Protein AF-A0A357F3K4-F1 (afdb_monomer)

Mean predicted aligned error: 8.49 Å

Nearest PDB structures (foldseek):
  3szr-assembly1_A  TM=1.937E-01  e=4.879E+00  Homo sapiens
  7sqc-assembly1_1W  TM=1.412E-01  e=3.891E+00  Chlamydomonas reinhardtii
  3o1h-assembly1_A  TM=1.606E-01  e=5.105E+00  Vibrio parahaemolyticus

Sequence (220 aa):
MSELSRQVELGQKATDTDYLDFQRTVNANVKSGARTRQSILLRKLFQREPSFFTALKHTASLAEGMNSTIASRGGLIRDLIATINERYAAKNGNDLFKATNKTATALNSLSAPVKSLDEYKSLIDNLYFIFRESIGQRLGGQVPPTFVDVNDLRTILRHDVDHGKGAKAAAKRQYLGAVFQKYSGAPSPDAIAPVAFPLVQANILASLESDLRALAASLV

pLDDT: mean 84.44, std 12.6, range [48.31, 97.94]

Foldseek 3Di:
DVVLVVLLVCAVNRPDVLSNLLNVLVVDVDPCSVVSNVLSVVLVCCLVQLLCVVVVVPDPSNLVSLLVLQLVLLVLLVVLQVLLQVLCCVPPVGGQFADDPLLVVLSVLSSGFQQDPVSLLVNLVSLLCGQPVRRDCVCVPVRQPLSVLSVLLNCQVPPVLVPDDPVSSVVSLQVSLVSQCSQNVGSHPVRDHSSRRSSSSSSSSVSSSVSSVVSSVVSD

Secondary structure (DSSP, 8-state):
-HHHHHHHHTGGG-SSHHHHHHHHHHHS--TTHHHHHHHHHHHHHHHH-TTHHHH-TT-HHHHHHHHHHHHHHHHHHHHHHHHHHHHHHHHHSS-SS---HHHHHHHHHTTSPP-SHHHHHHHHHHHHIIIIITTTTTTTT---HHHHHHHHHHHHHTSTTSSS-HHHHHHHHHHHHHHHHHHHSSSSGGGS-GGGHHHHHHHHHHHHHHHHHHHHHHT-

Radius of gyration: 18.4 Å; Cα contacts (8 Å, |Δi|>4): 238; chains: 1; bounding box: 43×53×40 Å

Structure (mmCIF, N/CA/C/O backbone):
data_AF-A0A357F3K4-F1
#
_entry.id   AF-A0A357F3K4-F1
#
loop_
_atom_site.group_PDB
_atom_site.id
_atom_site.type_symbol
_atom_site.label_atom_id
_atom_site.label_alt_id
_atom_site.label_comp_id
_atom_site.label_asym_id
_atom_site.label_entity_id
_atom_site.label_seq_id
_atom_site.pdbx_PDB_ins_code
_atom_site.Cartn_x
_atom_site.Cartn_y
_atom_site.Cartn_z
_atom_site.occupancy
_atom_site.B_iso_or_equiv
_atom_site.auth_seq_id
_atom_site.auth_comp_id
_atom_site.auth_asym_id
_atom_site.auth_atom_id
_atom_site.pdbx_PDB_model_num
ATOM 1 N N . MET A 1 1 ? 13.717 -19.716 2.257 1.00 48.31 1 MET A N 1
ATOM 2 C CA . MET A 1 1 ? 13.134 -20.821 1.467 1.00 48.31 1 MET A CA 1
ATOM 3 C C . MET A 1 1 ? 12.048 -21.559 2.244 1.00 48.31 1 MET A C 1
ATOM 5 O O . MET A 1 1 ? 11.038 -21.859 1.632 1.00 48.31 1 MET A O 1
ATOM 9 N N . SER A 1 2 ? 12.178 -21.750 3.566 1.00 61.47 2 SER A N 1
ATOM 10 C CA . SER A 1 2 ? 11.167 -22.424 4.407 1.00 61.47 2 SER A CA 1
ATOM 11 C C . SER A 1 2 ? 9.751 -21.837 4.322 1.00 61.47 2 SER A C 1
ATOM 13 O O . SER A 1 2 ? 8.797 -22.595 4.210 1.00 61.47 2 SER A O 1
ATOM 15 N N . GLU A 1 3 ? 9.601 -20.509 4.317 1.00 66.12 3 GLU A N 1
ATOM 16 C CA . GLU A 1 3 ? 8.271 -19.876 4.286 1.00 66.12 3 GLU A CA 1
ATOM 17 C C . GLU A 1 3 ? 7.550 -20.051 2.938 1.00 66.12 3 GLU A C 1
ATOM 19 O O . GLU A 1 3 ? 6.349 -20.285 2.913 1.00 66.12 3 GLU A O 1
ATOM 24 N N . LEU A 1 4 ? 8.270 -20.015 1.809 1.00 64.19 4 LEU A N 1
ATOM 25 C CA . LEU A 1 4 ? 7.670 -20.236 0.485 1.00 64.19 4 LEU A CA 1
ATOM 26 C C . LEU A 1 4 ? 7.174 -21.679 0.331 1.00 64.19 4 LEU A C 1
ATOM 28 O O . LEU A 1 4 ? 6.059 -21.888 -0.138 1.00 64.19 4 LEU A O 1
ATOM 32 N N . SER A 1 5 ? 7.970 -22.659 0.771 1.00 66.50 5 SER A N 1
ATOM 33 C CA . SER A 1 5 ? 7.550 -24.066 0.794 1.00 66.50 5 SER A CA 1
ATOM 34 C C . SER A 1 5 ? 6.341 -24.269 1.707 1.00 66.50 5 SER A C 1
ATOM 36 O O . SER A 1 5 ? 5.341 -24.836 1.278 1.00 66.50 5 SER A O 1
ATOM 38 N N . ARG A 1 6 ? 6.374 -23.694 2.917 1.00 69.12 6 ARG A N 1
ATOM 39 C CA . ARG A 1 6 ? 5.259 -23.749 3.869 1.00 69.12 6 ARG A CA 1
ATOM 40 C C . ARG A 1 6 ? 3.967 -23.191 3.276 1.00 69.12 6 ARG A C 1
ATOM 42 O O . ARG A 1 6 ? 2.916 -23.802 3.418 1.00 69.12 6 ARG A O 1
ATOM 49 N N . GLN A 1 7 ? 4.025 -22.043 2.605 1.00 63.84 7 GLN A N 1
ATOM 50 C CA . GLN A 1 7 ? 2.844 -21.407 2.017 1.00 63.84 7 GLN A CA 1
ATOM 51 C C . GLN A 1 7 ? 2.255 -22.210 0.844 1.00 63.84 7 GLN A C 1
ATOM 53 O O . GLN A 1 7 ? 1.039 -22.227 0.650 1.00 63.84 7 GLN A O 1
ATOM 58 N N . VAL A 1 8 ? 3.090 -22.931 0.088 1.00 64.94 8 VAL A N 1
ATOM 59 C CA . VAL A 1 8 ? 2.628 -23.884 -0.936 1.00 64.94 8 VAL A CA 1
ATOM 60 C C . VAL A 1 8 ? 1.962 -25.111 -0.298 1.00 64.94 8 VAL A C 1
ATOM 62 O O . VAL A 1 8 ? 0.984 -25.619 -0.839 1.00 64.94 8 VAL A O 1
ATOM 65 N N . GLU A 1 9 ? 2.423 -25.546 0.874 1.00 69.81 9 GLU A N 1
ATOM 66 C CA . GLU A 1 9 ? 1.863 -26.683 1.621 1.00 69.81 9 GLU A CA 1
ATOM 67 C C . GLU A 1 9 ? 0.558 -26.357 2.370 1.00 69.81 9 GLU A C 1
ATOM 69 O O . GLU A 1 9 ? -0.191 -27.269 2.720 1.00 69.81 9 GLU A O 1
ATOM 74 N N . LEU A 1 10 ? 0.229 -25.075 2.589 1.00 69.31 10 LEU A N 1
ATOM 75 C CA . LEU A 1 10 ? -0.997 -24.665 3.296 1.00 69.31 10 LEU A CA 1
ATOM 76 C C . LEU A 1 10 ? -2.298 -25.057 2.572 1.00 69.31 10 LEU A C 1
ATOM 78 O O . LEU A 1 10 ? -3.371 -25.022 3.183 1.00 69.31 10 LEU A O 1
ATOM 82 N N . GLY A 1 11 ? -2.243 -25.430 1.291 1.00 69.06 11 GLY A N 1
ATOM 83 C CA . GLY A 1 11 ? -3.436 -25.799 0.533 1.00 69.06 11 GLY A CA 1
ATOM 84 C C . GLY A 1 11 ? -4.446 -24.646 0.485 1.00 69.06 11 GLY A C 1
ATOM 85 O O . GLY A 1 11 ? -4.080 -23.477 0.371 1.00 69.06 11 GLY A O 1
ATOM 86 N N . GLN A 1 12 ? -5.727 -24.966 0.693 1.00 65.69 12 GLN A N 1
ATOM 87 C CA . GLN A 1 12 ? -6.818 -23.981 0.778 1.00 65.69 12 GLN A CA 1
ATOM 88 C C . GLN A 1 12 ? -6.696 -22.989 1.948 1.00 65.69 12 GLN A C 1
ATOM 90 O O . GLN A 1 12 ? -7.434 -22.009 1.986 1.00 65.69 12 GLN A O 1
ATOM 95 N N . LYS A 1 13 ? -5.793 -23.223 2.909 1.00 67.88 13 LYS A N 1
ATOM 96 C CA . LYS A 1 13 ? -5.569 -22.314 4.044 1.00 67.88 13 LYS A CA 1
ATOM 97 C C . LYS A 1 13 ? -4.588 -21.185 3.720 1.00 67.88 13 LYS A C 1
ATOM 99 O O . LYS A 1 13 ? -4.352 -20.340 4.581 1.00 67.88 13 LYS A O 1
ATOM 104 N N . ALA A 1 14 ? -4.000 -21.166 2.522 1.00 69.50 14 ALA A N 1
ATOM 105 C CA . ALA A 1 14 ? -3.167 -20.051 2.096 1.00 69.50 14 ALA A CA 1
ATOM 106 C C . ALA A 1 14 ? -4.021 -18.780 1.957 1.00 69.50 14 ALA A C 1
ATOM 108 O O . ALA A 1 14 ? -5.065 -18.780 1.309 1.00 69.50 14 ALA A O 1
ATOM 109 N N . THR A 1 15 ? -3.574 -17.692 2.579 1.00 66.69 15 THR A N 1
ATOM 110 C CA . THR A 1 15 ? -4.273 -16.397 2.562 1.00 66.69 15 THR A CA 1
ATOM 111 C C . THR A 1 15 ? -3.865 -15.517 1.384 1.00 66.69 15 THR A C 1
ATOM 113 O O . THR A 1 15 ? -4.579 -14.573 1.048 1.00 66.69 15 THR A O 1
ATOM 116 N N . ASP A 1 16 ? -2.737 -15.831 0.746 1.00 70.75 16 ASP A N 1
ATOM 117 C CA . ASP A 1 16 ? -2.257 -15.161 -0.458 1.00 70.75 16 ASP A CA 1
ATOM 118 C C . ASP A 1 16 ? -2.751 -15.913 -1.700 1.00 70.75 16 ASP A C 1
ATOM 120 O O . ASP A 1 16 ? -2.456 -17.096 -1.906 1.00 70.75 16 ASP A O 1
ATOM 124 N N . THR A 1 17 ? -3.500 -15.205 -2.543 1.00 73.56 17 THR A N 1
ATOM 125 C CA . THR A 1 17 ? -4.075 -15.738 -3.782 1.00 73.56 17 THR A CA 1
ATOM 126 C C . THR A 1 17 ? -3.010 -16.248 -4.750 1.00 73.56 17 THR A C 1
ATOM 128 O O . THR A 1 17 ? -3.259 -17.228 -5.449 1.00 73.56 17 THR A O 1
ATOM 131 N N . ASP A 1 18 ? -1.793 -15.694 -4.720 1.00 76.25 18 ASP A N 1
ATOM 132 C CA . ASP A 1 18 ? -0.683 -16.190 -5.535 1.00 76.25 18 ASP A CA 1
ATOM 133 C C . ASP A 1 18 ? -0.298 -17.629 -5.170 1.00 76.25 18 ASP A C 1
ATOM 135 O O . ASP A 1 18 ? 0.052 -18.406 -6.055 1.00 76.25 18 ASP A O 1
ATOM 139 N N . TYR A 1 19 ? -0.354 -18.010 -3.889 1.00 79.06 19 TYR A N 1
ATOM 140 C CA . TYR A 1 19 ? -0.035 -19.381 -3.478 1.00 79.06 19 TYR A CA 1
ATOM 141 C C . TYR A 1 19 ? -1.151 -20.350 -3.855 1.00 79.06 19 TYR A C 1
ATOM 143 O O . TYR A 1 19 ? -0.861 -21.451 -4.323 1.00 79.06 19 TYR A O 1
ATOM 151 N N . LEU A 1 20 ? -2.412 -19.926 -3.737 1.00 79.25 20 LEU A N 1
ATOM 152 C CA . LEU A 1 20 ? -3.559 -20.715 -4.193 1.00 79.25 20 LEU A CA 1
ATOM 153 C C . LEU A 1 20 ? -3.490 -20.971 -5.705 1.00 79.25 20 LEU A C 1
ATOM 155 O O . LEU A 1 20 ? -3.665 -22.104 -6.157 1.00 79.25 20 LEU A O 1
ATOM 159 N N . ASP A 1 21 ? -3.178 -19.943 -6.493 1.00 78.06 21 ASP A N 1
ATOM 160 C CA . ASP A 1 21 ? -3.042 -20.070 -7.944 1.00 78.06 21 ASP A CA 1
ATOM 161 C C . ASP A 1 21 ? -1.808 -20.891 -8.332 1.00 78.06 21 ASP A C 1
ATOM 163 O O . ASP A 1 21 ? -1.886 -21.734 -9.231 1.00 78.06 21 ASP A O 1
ATOM 167 N N . PHE A 1 22 ? -0.693 -20.742 -7.610 1.00 80.19 22 PHE A N 1
ATOM 168 C CA . PHE A 1 22 ? 0.488 -21.584 -7.791 1.00 80.19 22 PHE A CA 1
ATOM 169 C C . PHE A 1 22 ? 0.147 -23.066 -7.585 1.00 80.19 22 PHE A C 1
ATOM 171 O O . PHE A 1 22 ? 0.416 -23.883 -8.466 1.00 80.19 22 PHE A O 1
ATOM 178 N N . GLN A 1 23 ? -0.508 -23.421 -6.477 1.00 77.44 23 GLN A N 1
ATOM 179 C CA . GLN A 1 23 ? -0.916 -24.800 -6.186 1.00 77.44 23 GLN A CA 1
ATOM 180 C C . GLN A 1 23 ? -1.858 -25.360 -7.264 1.00 77.44 23 GLN A C 1
ATOM 182 O O . GLN A 1 23 ? -1.663 -26.481 -7.738 1.00 77.44 23 GLN A O 1
ATOM 187 N N . ARG A 1 24 ? -2.842 -24.570 -7.720 1.00 79.44 24 ARG A N 1
ATOM 188 C CA . ARG A 1 24 ? -3.755 -24.967 -8.810 1.00 79.44 24 ARG A CA 1
ATOM 189 C C . ARG A 1 24 ? -2.998 -25.321 -10.085 1.00 79.44 24 ARG A C 1
ATOM 191 O O . ARG A 1 24 ? -3.325 -26.316 -10.722 1.00 79.44 24 ARG A O 1
ATOM 198 N N . THR A 1 25 ? -1.969 -24.552 -10.438 1.00 80.69 25 THR A N 1
ATOM 199 C CA . THR A 1 25 ? -1.160 -24.823 -11.639 1.00 80.69 25 THR A CA 1
ATOM 200 C C . THR A 1 25 ? -0.227 -26.032 -11.522 1.00 80.69 25 THR A C 1
ATOM 202 O O . THR A 1 25 ? 0.255 -26.510 -12.546 1.00 80.69 25 THR A O 1
ATOM 205 N N . VAL A 1 26 ? 0.049 -26.514 -10.305 1.00 75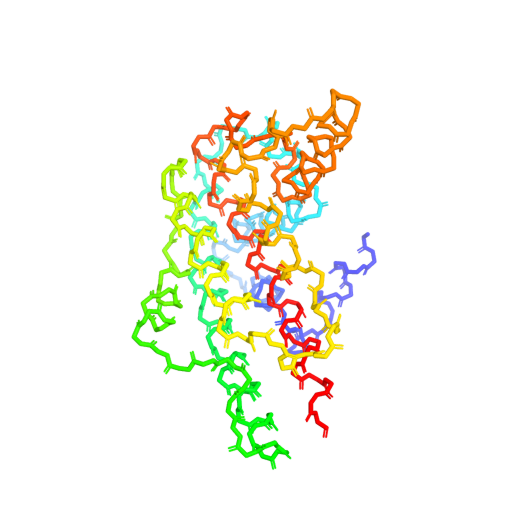.12 26 VA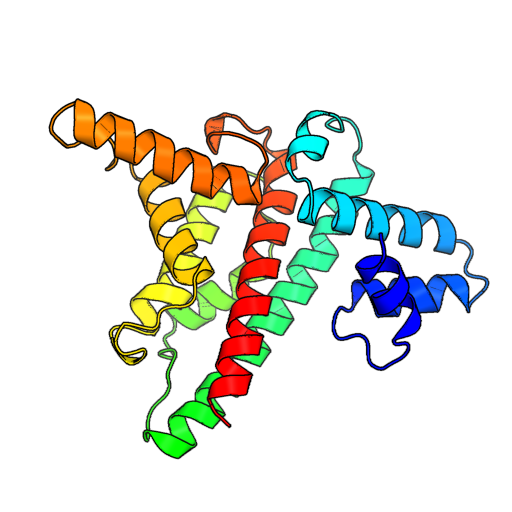L A N 1
ATOM 206 C CA . VAL A 1 26 ? 0.791 -27.765 -10.068 1.00 75.12 26 VAL A CA 1
ATOM 207 C C . VAL A 1 26 ? -0.150 -28.968 -10.152 1.00 75.12 26 VAL A C 1
ATOM 209 O O . VAL A 1 26 ? 0.204 -29.977 -10.752 1.00 75.12 26 VAL A O 1
ATOM 212 N N . ASN A 1 27 ? -1.353 -28.841 -9.587 1.00 66.12 27 ASN A N 1
ATOM 213 C CA . ASN A 1 27 ? -2.323 -29.935 -9.495 1.00 66.12 27 ASN A CA 1
ATOM 214 C C . ASN A 1 27 ? -3.129 -30.151 -10.784 1.00 66.12 27 ASN A C 1
ATOM 216 O O . ASN A 1 27 ? -3.601 -31.257 -11.035 1.00 66.12 27 ASN A O 1
ATOM 220 N N . ALA A 1 28 ? -3.300 -29.113 -11.603 1.00 62.22 28 ALA A N 1
ATOM 221 C CA . ALA A 1 28 ? -3.962 -29.206 -12.896 1.00 62.22 28 ALA A CA 1
ATOM 222 C C . ALA A 1 28 ? -2.924 -29.203 -14.026 1.00 62.22 28 ALA A C 1
ATOM 224 O O . ALA A 1 28 ? -2.012 -28.376 -14.046 1.00 62.22 28 ALA A O 1
ATOM 225 N N . ASN A 1 29 ? -3.082 -30.098 -15.005 1.00 60.03 29 ASN A N 1
ATOM 226 C CA . ASN A 1 29 ? -2.207 -30.179 -16.178 1.00 60.03 29 ASN A CA 1
ATOM 227 C C . ASN A 1 29 ? -2.529 -29.047 -17.179 1.00 60.03 29 ASN A C 1
ATOM 229 O O . ASN A 1 29 ? -3.062 -29.268 -18.267 1.00 60.03 29 ASN A O 1
ATOM 233 N N . VAL A 1 30 ? -2.292 -27.798 -16.765 1.00 67.62 30 VAL A N 1
ATOM 234 C CA . VAL A 1 30 ? -2.642 -26.589 -17.523 1.00 67.62 30 VAL A CA 1
ATOM 235 C C . VAL A 1 30 ? -1.487 -26.211 -18.449 1.00 67.62 30 VAL A C 1
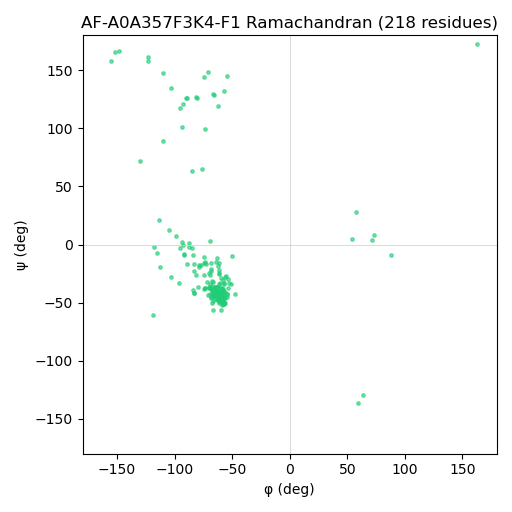ATOM 237 O O . VAL A 1 30 ? -0.367 -25.991 -17.988 1.00 67.62 30 VAL A O 1
ATOM 240 N N . LYS A 1 31 ? -1.757 -26.046 -19.753 1.00 65.69 31 LYS A N 1
ATOM 241 C CA . LYS A 1 31 ? -0.743 -25.681 -20.770 1.00 65.69 31 LYS A CA 1
ATOM 242 C C . LYS A 1 31 ? 0.056 -24.409 -20.431 1.00 65.69 31 LYS A C 1
ATOM 244 O O . LYS A 1 31 ? 1.215 -24.302 -20.811 1.00 65.69 31 LYS A O 1
ATOM 249 N N . SER A 1 32 ? -0.531 -23.457 -19.702 1.00 70.50 32 SER A N 1
ATOM 250 C CA . SER A 1 32 ? 0.126 -22.217 -19.252 1.00 70.50 32 SER A CA 1
ATOM 251 C C . SER A 1 32 ? 0.759 -22.304 -17.854 1.00 70.50 32 SER A C 1
ATOM 253 O O . SER A 1 32 ? 1.372 -21.336 -17.402 1.00 70.50 32 SER A O 1
ATOM 255 N N . GLY A 1 33 ? 0.663 -23.448 -17.165 1.00 73.94 33 GLY A N 1
ATOM 256 C CA . GLY A 1 33 ? 1.013 -23.581 -15.749 1.00 73.94 33 GLY A CA 1
ATOM 257 C C . GLY A 1 33 ? 2.476 -23.270 -15.428 1.00 73.94 33 GLY A C 1
ATOM 258 O O . GLY A 1 33 ? 2.770 -22.704 -14.380 1.00 73.94 33 GLY A O 1
ATOM 259 N N . ALA A 1 34 ? 3.420 -23.574 -16.325 1.00 72.19 34 ALA A N 1
ATOM 260 C CA . ALA A 1 34 ? 4.826 -23.191 -16.141 1.00 72.19 34 ALA A CA 1
ATOM 261 C C . ALA A 1 34 ? 5.022 -21.663 -16.157 1.00 72.19 34 ALA A C 1
ATOM 263 O O . ALA A 1 34 ? 5.703 -21.119 -15.288 1.00 72.19 34 ALA A O 1
ATOM 264 N N . ARG A 1 35 ? 4.361 -20.965 -17.091 1.00 69.50 35 ARG A N 1
ATOM 265 C CA . ARG A 1 35 ? 4.426 -19.503 -17.218 1.00 69.50 35 ARG A CA 1
ATOM 266 C C . ARG A 1 35 ? 3.819 -18.816 -15.998 1.00 69.50 35 ARG A C 1
ATOM 268 O O . ARG A 1 35 ? 4.449 -17.936 -15.426 1.00 69.50 35 ARG A O 1
ATOM 275 N N . THR A 1 36 ? 2.641 -19.261 -15.559 1.00 70.94 36 THR A N 1
ATOM 276 C CA . THR A 1 36 ? 1.968 -18.726 -14.367 1.00 70.94 36 THR A CA 1
ATOM 277 C C . THR A 1 36 ? 2.818 -18.903 -13.109 1.00 70.94 36 THR A C 1
ATOM 279 O O . THR A 1 36 ? 3.000 -17.941 -12.362 1.00 70.94 36 THR A O 1
ATOM 282 N N . ARG A 1 37 ? 3.413 -20.088 -12.901 1.00 77.50 37 ARG A N 1
ATOM 283 C CA . ARG A 1 37 ? 4.329 -20.343 -11.775 1.00 77.50 37 ARG A CA 1
ATOM 284 C C . ARG A 1 37 ? 5.551 -19.439 -11.815 1.00 77.50 37 ARG A C 1
ATOM 286 O O . ARG A 1 37 ? 5.888 -18.845 -10.797 1.00 77.50 37 ARG A O 1
ATOM 293 N N . GLN A 1 38 ? 6.187 -19.300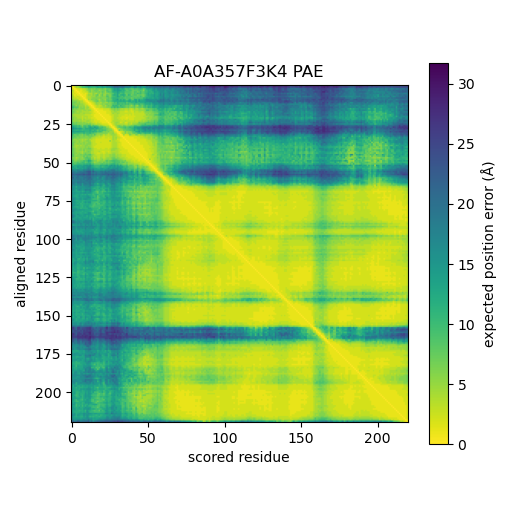 -12.977 1.00 74.25 38 GLN A N 1
ATOM 294 C CA . GLN A 1 38 ? 7.337 -18.412 -13.139 1.00 74.25 38 GLN A CA 1
ATOM 295 C C . GLN A 1 38 ? 6.968 -16.957 -12.834 1.00 74.25 38 GLN A C 1
ATOM 297 O O . GLN A 1 38 ? 7.689 -16.297 -12.090 1.00 74.25 38 GLN A O 1
ATOM 302 N N . SER A 1 39 ? 5.837 -16.467 -13.351 1.00 72.19 39 SER A N 1
ATOM 303 C CA . SER A 1 39 ? 5.344 -15.124 -13.043 1.00 72.19 39 SER A CA 1
ATOM 304 C C . SER A 1 39 ? 5.146 -14.943 -11.540 1.00 72.19 39 S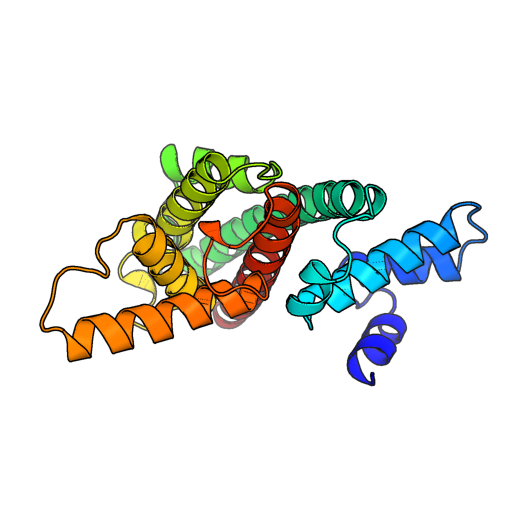ER A C 1
ATOM 306 O O . SER A 1 39 ? 5.702 -13.998 -10.993 1.00 72.19 39 SER A O 1
ATOM 308 N N . ILE A 1 40 ? 4.445 -15.863 -10.863 1.00 76.38 40 ILE A N 1
ATOM 309 C CA . ILE A 1 40 ? 4.226 -15.826 -9.406 1.00 76.38 40 ILE A CA 1
ATOM 310 C C . ILE A 1 40 ? 5.554 -15.803 -8.642 1.00 76.38 40 ILE A C 1
ATOM 312 O O . ILE A 1 40 ? 5.745 -14.947 -7.781 1.00 76.38 40 ILE A O 1
ATOM 316 N N . LEU A 1 41 ? 6.489 -16.699 -8.968 1.00 79.94 41 LEU A N 1
ATOM 317 C CA . LEU A 1 41 ? 7.793 -16.762 -8.304 1.00 79.94 41 LEU A CA 1
ATOM 318 C C . LEU A 1 41 ? 8.588 -15.471 -8.489 1.00 79.94 41 LEU A C 1
ATOM 320 O O . LEU A 1 41 ? 9.195 -14.999 -7.532 1.00 79.94 41 LEU A O 1
ATOM 324 N N . LEU A 1 42 ? 8.545 -14.866 -9.677 1.00 75.25 42 LEU A N 1
ATOM 325 C CA . LEU A 1 42 ? 9.175 -13.571 -9.914 1.00 75.25 42 LEU A CA 1
ATOM 326 C C . LEU A 1 42 ? 8.488 -12.453 -9.119 1.00 75.25 42 LEU A C 1
ATOM 328 O O . LEU A 1 42 ? 9.188 -11.624 -8.545 1.00 75.25 42 LEU A O 1
ATOM 332 N N . ARG A 1 43 ? 7.149 -12.458 -8.986 1.00 75.56 43 ARG A N 1
ATOM 333 C CA . ARG A 1 43 ? 6.446 -11.513 -8.092 1.00 75.56 43 ARG A CA 1
ATOM 334 C C . ARG A 1 43 ? 6.947 -11.646 -6.656 1.00 75.56 43 ARG A C 1
ATOM 336 O O . ARG A 1 43 ? 7.291 -10.645 -6.039 1.00 75.56 43 ARG A O 1
ATOM 343 N N . LYS A 1 44 ? 7.024 -12.876 -6.134 1.00 80.94 44 LYS A N 1
ATOM 344 C CA . LYS A 1 44 ? 7.500 -13.146 -4.766 1.00 80.94 44 LYS A CA 1
ATOM 345 C C . LYS A 1 44 ? 8.966 -12.772 -4.583 1.00 80.94 44 LYS A C 1
ATOM 347 O O . LYS A 1 44 ? 9.320 -12.212 -3.548 1.00 80.94 44 LYS A O 1
ATOM 352 N N . LEU A 1 45 ? 9.802 -13.040 -5.586 1.00 80.19 45 LEU A N 1
ATOM 353 C CA . LEU A 1 45 ? 11.199 -12.623 -5.586 1.00 80.19 45 LEU A CA 1
ATOM 354 C C . LEU A 1 45 ? 11.301 -11.104 -5.476 1.00 80.19 45 LEU A C 1
ATOM 356 O O . LEU A 1 45 ? 12.024 -10.629 -4.617 1.00 80.19 45 LEU A O 1
ATOM 360 N N . PHE A 1 46 ? 10.546 -10.345 -6.268 1.00 77.31 46 PHE A N 1
ATOM 361 C CA . PHE A 1 46 ? 10.603 -8.883 -6.228 1.00 77.31 46 PHE A CA 1
ATOM 362 C C . PHE A 1 46 ? 9.933 -8.250 -5.015 1.00 77.31 46 PHE A C 1
ATOM 364 O O . PHE A 1 46 ? 10.323 -7.158 -4.619 1.00 77.31 46 PHE A O 1
ATOM 371 N N . GLN A 1 47 ? 8.945 -8.912 -4.415 1.00 74.31 47 GLN A N 1
ATOM 372 C CA . GLN A 1 47 ? 8.399 -8.487 -3.125 1.00 74.31 47 GLN A CA 1
ATOM 373 C C . GLN A 1 47 ? 9.444 -8.615 -2.015 1.00 74.31 47 GLN A C 1
ATOM 375 O O . GLN A 1 47 ? 9.509 -7.771 -1.127 1.00 74.31 47 GLN A O 1
ATOM 380 N N . ARG A 1 48 ? 10.259 -9.675 -2.059 1.00 80.88 48 ARG A N 1
ATOM 381 C CA . ARG A 1 48 ? 11.282 -9.941 -1.045 1.00 80.88 48 ARG A CA 1
ATOM 382 C C . ARG A 1 48 ? 12.586 -9.192 -1.300 1.00 80.88 48 ARG A C 1
ATOM 384 O O . ARG A 1 48 ? 13.207 -8.718 -0.361 1.00 80.88 48 ARG A O 1
ATOM 391 N N . GLU A 1 49 ? 12.978 -9.105 -2.561 1.00 80.94 49 GLU A N 1
ATOM 392 C CA . GLU A 1 49 ? 14.225 -8.514 -3.031 1.00 80.94 49 GLU A CA 1
ATOM 393 C C . GLU A 1 49 ? 13.936 -7.521 -4.174 1.00 80.94 49 GLU A C 1
ATOM 395 O O . GLU A 1 49 ? 14.232 -7.803 -5.342 1.00 80.94 49 GLU A O 1
ATOM 400 N N . PRO A 1 50 ? 13.347 -6.341 -3.880 1.00 77.12 50 PRO A N 1
ATOM 401 C CA . PRO A 1 50 ? 13.008 -5.349 -4.906 1.00 77.12 50 PRO A CA 1
ATOM 402 C C . PRO A 1 50 ? 14.202 -4.913 -5.770 1.00 77.12 50 PRO A C 1
ATOM 404 O O . PRO A 1 50 ? 14.039 -4.582 -6.944 1.00 77.12 50 PRO A O 1
ATOM 407 N N . SER A 1 51 ? 15.422 -4.973 -5.224 1.00 74.25 51 SER A N 1
ATOM 408 C CA . SER A 1 51 ? 16.674 -4.657 -5.925 1.00 74.25 51 SER A CA 1
ATOM 409 C C . SER A 1 51 ? 16.889 -5.498 -7.190 1.00 74.25 51 SER A C 1
ATOM 411 O O . SER A 1 51 ? 17.394 -4.972 -8.186 1.00 74.25 51 SER A O 1
ATOM 413 N N . PHE A 1 52 ? 16.431 -6.757 -7.219 1.00 73.25 52 PHE A N 1
ATOM 414 C CA . PHE A 1 52 ? 16.542 -7.637 -8.392 1.00 73.25 52 PHE A CA 1
ATOM 415 C C . PHE A 1 52 ? 15.798 -7.101 -9.618 1.00 73.25 52 PHE A C 1
ATOM 417 O O . PHE A 1 5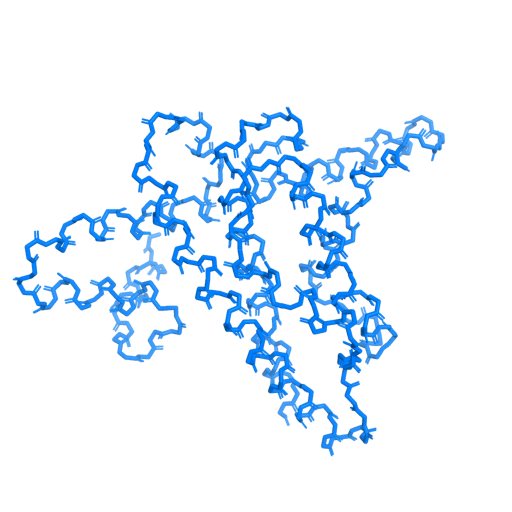2 ? 16.138 -7.455 -10.747 1.00 73.25 52 PHE A O 1
ATOM 424 N N . PHE A 1 53 ? 14.812 -6.222 -9.433 1.00 65.69 53 PHE A N 1
ATOM 425 C CA . PHE A 1 53 ? 14.088 -5.632 -10.552 1.00 65.69 53 PHE A CA 1
ATOM 426 C C . PHE A 1 53 ? 14.998 -4.777 -11.440 1.00 65.69 53 PHE A C 1
ATOM 428 O O . PHE A 1 53 ? 14.902 -4.819 -12.668 1.00 65.69 53 PHE A O 1
ATOM 435 N N . THR A 1 54 ? 15.940 -4.047 -10.836 1.00 61.62 54 THR A N 1
ATOM 436 C CA . THR A 1 54 ? 16.900 -3.226 -11.589 1.00 61.62 54 THR A CA 1
ATOM 437 C C . THR A 1 54 ? 17.787 -4.050 -12.523 1.00 61.62 54 THR A C 1
ATOM 439 O O . THR A 1 54 ? 18.221 -3.524 -13.548 1.00 61.62 54 THR A O 1
ATOM 442 N N . ALA A 1 55 ? 17.985 -5.339 -12.226 1.00 62.28 55 ALA A N 1
ATOM 443 C CA . ALA A 1 55 ? 18.731 -6.277 -13.059 1.00 62.28 55 ALA A CA 1
ATOM 444 C C . ALA A 1 55 ? 17.889 -6.895 -14.197 1.00 62.28 55 ALA A C 1
ATOM 446 O O . ALA A 1 55 ? 18.452 -7.426 -15.149 1.00 62.28 55 ALA A O 1
ATOM 447 N N . LEU A 1 56 ? 16.551 -6.818 -14.135 1.00 60.72 56 LEU A N 1
ATOM 448 C CA . LEU A 1 56 ? 15.629 -7.532 -15.037 1.00 60.72 56 LEU A CA 1
ATOM 449 C C . LEU A 1 56 ? 14.808 -6.616 -15.967 1.00 60.72 56 LEU A C 1
ATOM 451 O O . LEU A 1 56 ? 13.797 -7.048 -16.529 1.00 60.72 56 LEU A O 1
ATOM 455 N N . LYS A 1 57 ? 15.285 -5.382 -16.202 1.00 55.03 57 LYS A N 1
ATOM 456 C CA . LYS A 1 57 ? 14.642 -4.289 -16.973 1.00 55.03 57 LYS A CA 1
ATOM 457 C C . LYS A 1 57 ? 14.110 -4.640 -18.380 1.00 55.03 57 LYS A C 1
ATOM 459 O O . LYS A 1 57 ? 13.402 -3.829 -18.965 1.00 55.03 57 LYS A O 1
ATOM 464 N N . HIS A 1 58 ? 14.406 -5.821 -18.926 1.00 55.34 58 HIS A N 1
ATOM 465 C CA . HIS A 1 58 ? 14.066 -6.226 -20.297 1.00 55.34 58 HIS A CA 1
ATOM 466 C C . HIS A 1 58 ? 12.903 -7.223 -20.427 1.00 55.34 58 HIS A C 1
ATOM 468 O O . HIS A 1 58 ? 12.688 -7.782 -21.499 1.00 55.34 58 HIS A O 1
ATOM 474 N N . THR A 1 59 ? 12.125 -7.469 -19.374 1.00 56.59 59 THR A N 1
ATOM 475 C CA . THR A 1 59 ? 11.095 -8.523 -19.393 1.00 56.59 59 THR A CA 1
ATOM 476 C C . THR A 1 59 ? 9.674 -7.951 -19.391 1.00 56.59 59 THR A C 1
ATOM 478 O O . THR A 1 59 ? 9.038 -7.780 -18.355 1.00 56.59 59 THR A O 1
ATOM 481 N N . ALA A 1 60 ? 9.131 -7.689 -20.586 1.00 55.50 60 ALA A N 1
ATOM 482 C CA . ALA A 1 60 ? 7.764 -7.180 -20.776 1.00 55.50 60 ALA A CA 1
ATOM 483 C C . ALA A 1 60 ? 6.670 -8.058 -20.123 1.00 55.50 60 ALA A C 1
ATOM 485 O O . ALA A 1 60 ? 5.639 -7.547 -19.692 1.00 55.50 60 ALA A O 1
ATOM 486 N N . SER A 1 61 ? 6.912 -9.366 -19.965 1.00 60.31 61 SER A N 1
ATOM 487 C CA . SER A 1 61 ? 5.977 -10.303 -19.324 1.00 60.31 61 SER A CA 1
ATOM 488 C C . SER A 1 61 ? 5.789 -10.081 -17.819 1.00 60.31 61 SER A C 1
ATOM 490 O O . SER A 1 61 ? 4.852 -10.625 -17.237 1.00 60.31 61 SER A O 1
ATOM 492 N N . LEU A 1 62 ? 6.678 -9.326 -17.164 1.00 62.94 62 LEU A N 1
ATOM 493 C CA . LEU A 1 62 ? 6.569 -9.042 -15.732 1.00 62.94 62 LEU A CA 1
ATOM 494 C C . LEU A 1 62 ? 5.555 -7.938 -15.435 1.00 62.94 62 LEU A C 1
ATOM 496 O O . LEU A 1 62 ? 4.799 -8.063 -14.475 1.00 62.94 62 LEU A O 1
ATOM 500 N N . ALA A 1 63 ? 5.471 -6.918 -16.291 1.00 61.38 63 ALA A N 1
ATOM 501 C CA . ALA A 1 63 ? 4.508 -5.830 -16.134 1.00 61.38 63 ALA A CA 1
ATOM 502 C C . ALA A 1 63 ? 3.052 -6.323 -16.237 1.00 61.38 63 ALA A C 1
ATOM 504 O O . ALA A 1 63 ? 2.192 -5.904 -15.466 1.00 61.38 63 ALA A O 1
ATOM 505 N N . GLU A 1 64 ? 2.774 -7.270 -17.136 1.00 63.59 64 GLU A N 1
ATOM 506 C CA . GLU A 1 64 ? 1.424 -7.814 -17.325 1.00 63.59 64 GLU A CA 1
ATOM 507 C C . GLU A 1 64 ? 0.948 -8.624 -16.105 1.00 63.59 64 GLU A C 1
ATOM 509 O O . GLU A 1 64 ? -0.189 -8.474 -15.657 1.00 63.59 64 GLU A O 1
ATOM 514 N N . GLY A 1 65 ? 1.851 -9.395 -15.486 1.00 67.69 65 GLY A N 1
ATOM 515 C CA . GLY A 1 65 ? 1.577 -10.110 -14.236 1.00 67.69 65 GLY A CA 1
ATOM 516 C C . GLY A 1 65 ? 1.398 -9.199 -13.014 1.00 67.69 65 GLY A C 1
ATOM 517 O O . GLY A 1 65 ? 0.766 -9.613 -12.042 1.00 67.69 65 GLY A O 1
ATOM 518 N N . MET A 1 66 ? 1.925 -7.969 -13.039 1.00 77.50 66 MET A N 1
ATOM 519 C CA . MET A 1 66 ? 1.713 -6.985 -11.967 1.00 77.50 66 MET A CA 1
ATOM 520 C C . MET A 1 66 ? 0.305 -6.399 -11.999 1.00 77.50 66 MET A C 1
ATOM 522 O O . MET A 1 66 ? -0.298 -6.226 -10.943 1.00 77.50 66 MET A O 1
ATOM 526 N N . ASN A 1 67 ? -0.256 -6.158 -13.184 1.00 84.38 67 ASN A N 1
ATOM 527 C CA . ASN A 1 67 ? -1.563 -5.511 -13.319 1.00 84.38 67 ASN A CA 1
ATOM 528 C C . ASN A 1 67 ? -2.684 -6.306 -12.633 1.00 84.38 67 ASN A C 1
ATOM 530 O O . ASN A 1 67 ? -3.485 -5.732 -11.897 1.00 84.38 67 ASN A O 1
ATOM 534 N N . SER A 1 68 ? -2.713 -7.631 -12.814 1.00 82.25 68 SER A N 1
ATOM 535 C CA . SER A 1 68 ? -3.704 -8.488 -12.151 1.00 82.25 68 SER A CA 1
ATOM 536 C C . SER A 1 68 ? -3.529 -8.500 -10.630 1.00 82.25 68 SER A C 1
ATOM 538 O O . SER A 1 68 ? -4.508 -8.515 -9.888 1.00 82.25 68 SER A O 1
ATOM 540 N N . THR A 1 69 ? -2.280 -8.473 -10.153 1.00 84.50 69 THR A N 1
ATOM 541 C CA . THR A 1 69 ? -1.967 -8.421 -8.720 1.00 84.50 69 THR A CA 1
ATOM 542 C C . THR A 1 69 ? -2.409 -7.099 -8.106 1.00 84.50 69 THR A C 1
ATOM 544 O O . THR A 1 69 ? -3.011 -7.108 -7.037 1.00 84.50 69 THR A O 1
ATOM 547 N N . ILE A 1 70 ? -2.159 -5.979 -8.784 1.00 93.31 70 ILE A N 1
ATOM 548 C CA . ILE A 1 70 ? -2.595 -4.645 -8.358 1.00 93.31 70 ILE A CA 1
ATOM 549 C C . ILE A 1 70 ? -4.121 -4.594 -8.259 1.00 93.31 70 ILE A C 1
ATOM 551 O O . ILE A 1 70 ? -4.648 -4.200 -7.223 1.00 93.31 70 ILE A O 1
ATOM 555 N N . ALA A 1 71 ? -4.830 -5.053 -9.295 1.00 92.44 71 ALA A N 1
ATOM 556 C CA . ALA A 1 71 ? -6.290 -5.070 -9.303 1.00 92.44 71 ALA A CA 1
ATOM 557 C C . ALA A 1 71 ? -6.864 -5.924 -8.159 1.00 92.44 71 ALA A C 1
ATOM 559 O O . ALA A 1 71 ? -7.739 -5.471 -7.421 1.00 92.44 71 ALA A O 1
ATOM 560 N N . SER A 1 72 ? -6.327 -7.133 -7.971 1.00 90.25 72 SER A N 1
ATOM 561 C CA . SER A 1 72 ? -6.735 -8.042 -6.895 1.00 90.25 72 SER A CA 1
ATOM 562 C C . SER A 1 72 ? -6.491 -7.436 -5.506 1.00 90.25 72 SER A C 1
ATOM 564 O O . SER A 1 72 ? -7.412 -7.360 -4.692 1.00 90.25 72 SER A O 1
ATOM 566 N N . ARG A 1 73 ? -5.284 -6.914 -5.244 1.00 93.69 73 ARG A N 1
ATOM 567 C CA . ARG A 1 73 ? -4.942 -6.294 -3.951 1.00 93.69 73 ARG A CA 1
ATOM 568 C C . ARG A 1 73 ? -5.729 -5.015 -3.688 1.00 93.69 73 ARG A C 1
ATOM 570 O O . ARG A 1 73 ? -6.150 -4.794 -2.558 1.00 93.69 73 ARG A O 1
ATOM 577 N N . GLY A 1 74 ? -5.980 -4.202 -4.714 1.00 95.69 74 GLY A N 1
ATOM 578 C CA . GLY A 1 74 ? -6.850 -3.032 -4.610 1.00 95.69 74 GLY A CA 1
ATOM 579 C C . GLY A 1 74 ? -8.271 -3.406 -4.173 1.00 95.69 74 GLY A C 1
ATOM 580 O O . GLY A 1 74 ? -8.842 -2.737 -3.315 1.00 95.69 74 GLY A O 1
ATOM 581 N N . GLY A 1 75 ? -8.820 -4.507 -4.701 1.00 94.69 75 GLY A N 1
ATOM 582 C CA . GLY A 1 75 ? -10.070 -5.109 -4.220 1.00 94.69 75 GLY A CA 1
ATOM 583 C C . GLY A 1 75 ? -9.999 -5.525 -2.751 1.00 94.69 75 GLY A C 1
ATOM 584 O O . GLY A 1 75 ? -10.761 -5.012 -1.939 1.00 94.69 75 GLY A O 1
ATOM 585 N N . LEU A 1 76 ? -9.020 -6.361 -2.396 1.00 95.44 76 LEU A N 1
ATOM 586 C CA . LEU A 1 76 ? -8.851 -6.871 -1.029 1.00 95.44 76 LEU A CA 1
ATOM 587 C C . LEU A 1 76 ? -8.680 -5.763 0.019 1.00 95.44 76 LEU A C 1
ATOM 589 O O . LEU A 1 76 ? -9.222 -5.865 1.115 1.00 95.44 76 LEU A O 1
ATOM 593 N N . ILE A 1 77 ? -7.945 -4.696 -0.301 1.00 97.81 77 ILE A N 1
ATOM 594 C CA . ILE A 1 77 ? -7.777 -3.540 0.591 1.00 97.81 77 ILE A CA 1
ATOM 595 C C . ILE A 1 77 ? -9.122 -2.860 0.866 1.00 97.81 77 ILE A C 1
ATOM 597 O O . ILE A 1 77 ? -9.384 -2.492 2.011 1.00 97.81 77 ILE A O 1
ATOM 601 N N . ARG A 1 78 ? -9.988 -2.713 -0.148 1.00 96.81 78 ARG A N 1
ATOM 602 C CA . ARG A 1 78 ? -11.339 -2.154 0.039 1.00 96.81 78 ARG A CA 1
ATOM 603 C C . ARG A 1 78 ? -12.175 -3.023 0.973 1.00 96.81 78 ARG A C 1
ATOM 605 O O . ARG A 1 78 ? -12.765 -2.494 1.913 1.00 96.81 78 ARG A O 1
ATOM 612 N N . ASP A 1 79 ? -12.154 -4.335 0.764 1.00 96.00 79 ASP A N 1
ATOM 613 C CA . ASP A 1 79 ? -12.914 -5.289 1.578 1.00 96.00 79 ASP A CA 1
ATOM 614 C C . ASP A 1 79 ? -12.412 -5.326 3.033 1.00 96.00 79 ASP A C 1
ATOM 616 O O . ASP A 1 79 ? -13.201 -5.358 3.982 1.00 96.00 79 ASP A O 1
ATOM 620 N N . LEU A 1 80 ? -11.091 -5.254 3.234 1.00 97.50 80 LEU A N 1
ATOM 621 C CA . LEU A 1 80 ? -10.485 -5.171 4.565 1.00 97.50 80 LEU A CA 1
ATOM 622 C C . LEU A 1 80 ? -10.859 -3.874 5.285 1.00 97.50 80 LEU A C 1
ATOM 624 O O . LEU A 1 80 ? -11.165 -3.919 6.474 1.00 97.50 80 LEU A O 1
ATOM 628 N N . ILE A 1 81 ? -10.866 -2.732 4.592 1.00 97.44 81 ILE A N 1
ATOM 629 C CA . ILE A 1 81 ? -11.289 -1.452 5.179 1.00 97.44 81 ILE A CA 1
ATOM 630 C C . ILE A 1 81 ? -12.761 -1.505 5.595 1.00 97.44 81 ILE A C 1
ATOM 632 O O . ILE A 1 81 ? -13.080 -1.066 6.699 1.00 97.44 81 ILE A O 1
ATOM 636 N N . ALA A 1 82 ? -13.639 -2.078 4.766 1.00 96.69 82 ALA A N 1
ATOM 637 C CA . ALA A 1 82 ? -15.043 -2.279 5.126 1.00 96.69 82 ALA A CA 1
ATOM 638 C C . ALA A 1 82 ? -15.173 -3.149 6.389 1.00 96.69 82 ALA A C 1
ATOM 640 O O . ALA A 1 82 ? -15.791 -2.732 7.366 1.00 96.69 82 ALA A O 1
ATOM 641 N N . THR A 1 83 ? -14.472 -4.287 6.424 1.00 96.94 83 THR A N 1
ATOM 642 C CA . THR A 1 83 ? -14.435 -5.191 7.588 1.00 96.94 83 THR A CA 1
ATOM 643 C C . THR A 1 83 ? -13.927 -4.490 8.853 1.00 96.94 83 THR A C 1
ATOM 645 O O . THR A 1 83 ? -14.455 -4.690 9.948 1.00 96.94 83 THR A O 1
ATOM 648 N N . ILE A 1 84 ? -12.876 -3.675 8.734 1.00 97.44 84 ILE A N 1
ATOM 649 C CA . ILE A 1 84 ? -12.314 -2.919 9.857 1.00 97.44 84 ILE A CA 1
ATOM 650 C C . ILE A 1 84 ? -13.310 -1.876 10.358 1.00 97.44 84 ILE A C 1
ATOM 652 O O . ILE A 1 84 ? -13.479 -1.754 11.570 1.00 97.44 84 ILE A O 1
ATOM 656 N N . ASN A 1 85 ? -13.971 -1.147 9.458 1.00 97.25 85 ASN A N 1
ATOM 657 C CA . ASN A 1 85 ? -14.988 -0.172 9.835 1.00 97.25 85 ASN A CA 1
ATOM 658 C C . ASN A 1 85 ? -16.145 -0.834 10.580 1.00 97.25 85 ASN A C 1
ATOM 660 O O . ASN A 1 85 ? -16.482 -0.365 11.659 1.00 97.25 85 ASN A O 1
ATOM 664 N N . GLU A 1 86 ? -16.672 -1.958 10.089 1.00 96.94 86 GLU A N 1
ATOM 665 C CA . GLU A 1 86 ? -17.728 -2.715 10.776 1.00 96.94 86 GLU A CA 1
ATOM 666 C C . GLU A 1 86 ? -17.318 -3.107 12.204 1.00 96.94 86 GLU A C 1
ATOM 668 O O . GLU A 1 86 ? -18.033 -2.823 13.169 1.00 96.94 86 GLU A O 1
ATOM 673 N N . ARG A 1 87 ? -16.129 -3.706 12.367 1.00 96.12 87 ARG A N 1
ATOM 674 C CA . ARG A 1 87 ? -15.618 -4.137 13.682 1.00 96.12 87 ARG A CA 1
ATOM 675 C C . ARG A 1 87 ? -15.350 -2.965 14.618 1.00 96.12 87 ARG A C 1
ATOM 677 O O . ARG A 1 87 ? -15.659 -3.031 15.806 1.00 96.12 87 ARG A O 1
ATOM 684 N N . TYR A 1 88 ? -14.760 -1.894 14.097 1.00 96.31 88 TYR A N 1
ATOM 685 C CA . TYR A 1 88 ? -14.443 -0.711 14.884 1.00 96.31 88 TYR A CA 1
ATOM 686 C C . TYR A 1 88 ? -15.717 0.036 15.301 1.00 96.31 88 TYR A C 1
ATOM 688 O O . TYR A 1 88 ? -15.837 0.412 16.468 1.00 96.31 88 TYR A O 1
ATOM 696 N N . ALA A 1 89 ? -16.688 0.189 14.398 1.00 95.94 89 ALA A N 1
ATOM 697 C CA . ALA A 1 89 ? -17.962 0.851 14.663 1.00 95.94 89 ALA A CA 1
ATOM 698 C C . ALA A 1 89 ? -18.805 0.099 15.694 1.00 95.94 89 ALA A C 1
ATOM 700 O O . ALA A 1 89 ? -19.405 0.740 16.555 1.00 95.94 89 ALA A O 1
ATOM 701 N N . ALA A 1 90 ? -18.775 -1.237 15.694 1.00 95.50 90 ALA A N 1
ATOM 702 C CA . ALA A 1 90 ? -19.443 -2.042 16.717 1.00 95.50 90 ALA A CA 1
ATOM 703 C C . ALA A 1 90 ? -18.958 -1.728 18.148 1.00 95.50 90 ALA A C 1
ATOM 705 O O . ALA A 1 90 ? -19.733 -1.840 19.095 1.00 95.50 90 ALA A O 1
ATOM 706 N N . LYS A 1 91 ? -17.691 -1.317 18.311 1.00 93.00 91 LYS A N 1
ATOM 707 C CA . LYS A 1 91 ? -17.091 -0.979 19.615 1.00 93.00 91 LYS A CA 1
ATOM 708 C C . LYS A 1 91 ? -17.120 0.520 19.934 1.00 93.00 91 LYS A C 1
ATOM 710 O O . LYS A 1 91 ? -17.235 0.886 21.098 1.00 93.00 91 LYS A O 1
ATOM 715 N N . ASN A 1 92 ? -17.001 1.382 18.923 1.00 94.19 92 ASN A N 1
ATOM 716 C CA . ASN A 1 92 ? -16.755 2.821 19.104 1.00 94.19 92 ASN A CA 1
ATOM 717 C C . ASN A 1 92 ? -17.905 3.723 18.619 1.00 94.19 92 ASN A C 1
ATOM 719 O O . ASN A 1 92 ? -17.852 4.936 18.812 1.00 94.19 92 ASN A O 1
ATOM 723 N N . GLY A 1 93 ? -18.928 3.164 17.964 1.00 93.50 93 GLY A N 1
ATOM 724 C CA . GLY A 1 93 ? -20.084 3.906 17.446 1.00 93.50 93 GLY A CA 1
ATOM 725 C C . GLY A 1 93 ? -19.807 4.764 16.205 1.00 93.50 93 GLY A C 1
ATOM 726 O O . GLY A 1 93 ? -20.661 5.552 15.805 1.00 93.50 93 GLY A O 1
ATOM 727 N N . ASN A 1 94 ? -18.624 4.655 15.595 1.00 93.62 94 ASN A N 1
ATOM 728 C CA . ASN A 1 94 ? -18.259 5.342 14.356 1.00 93.62 94 ASN A CA 1
ATOM 729 C C . ASN A 1 94 ? -17.217 4.548 13.555 1.00 93.62 94 ASN A C 1
ATOM 731 O O . ASN A 1 94 ? -16.581 3.649 14.091 1.00 93.62 94 ASN A O 1
ATOM 735 N N . ASP A 1 95 ? -17.022 4.900 12.284 1.00 96.25 95 ASP A N 1
ATOM 736 C CA . ASP A 1 95 ? -16.029 4.255 11.420 1.00 96.25 95 ASP A CA 1
ATOM 737 C C . ASP A 1 95 ? -14.591 4.669 11.756 1.00 96.25 95 ASP A C 1
ATOM 739 O O . ASP A 1 95 ? -14.304 5.850 12.010 1.00 96.25 95 ASP A O 1
ATOM 743 N N . LEU A 1 96 ? -13.656 3.719 11.636 1.00 96.38 96 LEU A N 1
ATOM 744 C CA . LEU A 1 96 ? -12.226 4.005 11.741 1.00 96.38 96 LEU A CA 1
ATOM 745 C C . LEU A 1 96 ? -11.747 4.860 10.560 1.00 96.38 96 LEU A C 1
ATOM 747 O O . LEU A 1 96 ? -11.104 5.892 10.758 1.00 96.38 96 LEU A O 1
ATOM 751 N N . PHE A 1 97 ? -12.077 4.440 9.341 1.00 96.81 97 PHE A N 1
ATOM 752 C CA . PHE A 1 97 ? -11.807 5.147 8.094 1.00 96.81 97 PHE A CA 1
ATOM 753 C C . PHE A 1 97 ? -13.033 5.972 7.710 1.00 96.81 97 PHE A C 1
ATOM 755 O O . PHE A 1 97 ? -14.092 5.415 7.424 1.00 96.81 97 PHE A O 1
ATOM 762 N N . LYS A 1 98 ? -12.905 7.305 7.656 1.00 94.19 98 LYS A N 1
ATOM 763 C CA . LYS A 1 98 ? -14.022 8.174 7.242 1.00 94.19 98 LYS A CA 1
ATOM 764 C C . LYS A 1 98 ? -14.442 7.874 5.802 1.00 94.19 98 LYS A C 1
ATOM 766 O O . LYS A 1 98 ? -13.668 8.108 4.868 1.00 94.19 98 LYS A O 1
ATOM 771 N N . ALA A 1 99 ? -15.693 7.460 5.622 1.00 90.12 99 ALA A N 1
ATOM 772 C CA . ALA A 1 99 ? -16.327 7.339 4.318 1.00 90.12 99 ALA A CA 1
ATOM 773 C C . ALA A 1 99 ? -16.657 8.734 3.757 1.00 90.12 99 ALA A C 1
ATOM 775 O O . ALA A 1 99 ? -17.636 9.370 4.135 1.00 90.12 99 ALA A O 1
ATOM 776 N N . THR A 1 100 ? -15.804 9.236 2.865 1.00 91.88 100 THR A N 1
ATOM 777 C CA . THR A 1 100 ? -16.045 10.473 2.109 1.00 91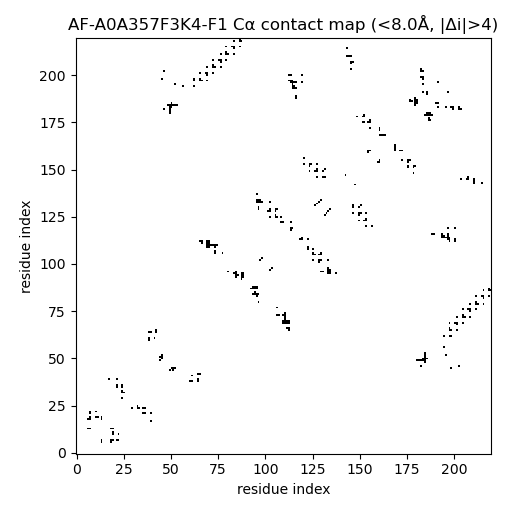.88 100 THR A CA 1
ATOM 778 C C . THR A 1 100 ? -15.978 10.182 0.616 1.00 91.88 100 THR A C 1
ATOM 780 O O . THR A 1 100 ? -15.352 9.201 0.209 1.00 91.88 100 THR A O 1
ATOM 783 N N . ASN A 1 101 ? -16.532 11.068 -0.218 1.00 91.81 101 ASN A N 1
ATOM 784 C CA . ASN A 1 101 ? -16.401 10.964 -1.679 1.00 91.81 101 ASN A CA 1
ATOM 785 C C . ASN A 1 101 ? -14.931 10.863 -2.113 1.00 91.81 101 ASN A C 1
ATOM 787 O O . ASN A 1 101 ? -14.591 10.088 -3.003 1.00 91.81 101 ASN A O 1
ATOM 791 N N . LYS A 1 102 ? -14.036 11.592 -1.435 1.00 91.38 102 LYS A N 1
ATOM 792 C CA . LYS A 1 102 ? -12.599 11.543 -1.713 1.00 91.38 102 LYS A CA 1
ATOM 793 C C . LYS A 1 102 ? -11.989 10.191 -1.323 1.00 91.38 102 LYS A C 1
ATOM 795 O O . LYS A 1 102 ? -11.167 9.674 -2.072 1.00 91.38 102 LYS A O 1
ATOM 800 N N . THR A 1 103 ? -12.431 9.583 -0.218 1.00 92.25 103 THR A N 1
ATOM 801 C CA . THR A 1 103 ? -11.983 8.240 0.200 1.00 92.25 103 THR A CA 1
ATOM 802 C C . THR A 1 103 ? -12.443 7.194 -0.811 1.00 92.25 103 THR A C 1
ATOM 804 O O . THR A 1 103 ? -11.649 6.355 -1.220 1.00 92.25 103 THR A O 1
ATOM 807 N N . ALA A 1 104 ? -13.696 7.272 -1.268 1.00 92.38 104 ALA A N 1
ATOM 808 C CA . ALA A 1 104 ? -14.251 6.353 -2.260 1.00 92.38 104 ALA A CA 1
ATOM 809 C C . ALA A 1 104 ? -13.500 6.428 -3.602 1.00 92.38 104 ALA A C 1
ATOM 811 O O . ALA A 1 104 ? -13.085 5.401 -4.141 1.00 92.38 104 ALA A O 1
ATOM 812 N N . THR A 1 105 ? -13.250 7.639 -4.111 1.00 93.44 105 THR A N 1
ATOM 813 C CA . THR A 1 105 ? -12.458 7.842 -5.335 1.00 93.44 105 THR A CA 1
ATOM 814 C C . THR A 1 105 ? -11.029 7.324 -5.174 1.00 93.44 105 THR A C 1
ATOM 816 O O . THR A 1 105 ? -10.537 6.600 -6.042 1.00 93.44 105 THR A O 1
ATOM 819 N N . ALA A 1 106 ? -10.374 7.633 -4.050 1.00 95.81 106 ALA A N 1
ATOM 820 C CA . ALA A 1 106 ? -9.025 7.156 -3.760 1.00 95.81 106 ALA A CA 1
ATOM 821 C C . ALA A 1 106 ? -8.966 5.618 -3.724 1.00 95.81 106 ALA A C 1
ATOM 823 O O . ALA A 1 106 ? -8.101 5.022 -4.364 1.00 95.81 106 ALA A O 1
ATOM 824 N N . LEU A 1 107 ? -9.922 4.965 -3.059 1.00 94.81 107 LEU A N 1
ATOM 825 C CA . LEU A 1 107 ? -10.006 3.506 -2.977 1.00 94.81 107 LEU A CA 1
ATOM 826 C C . LEU A 1 107 ? -10.206 2.843 -4.344 1.00 94.81 107 LEU A C 1
ATOM 828 O O . LEU A 1 107 ? -9.588 1.819 -4.630 1.00 94.81 107 LEU A O 1
ATOM 832 N N . ASN A 1 108 ? -11.024 3.435 -5.214 1.00 93.19 108 ASN A N 1
ATOM 833 C CA . ASN A 1 108 ? -11.232 2.914 -6.565 1.00 93.19 108 ASN A CA 1
ATOM 834 C C . ASN A 1 108 ? -9.973 3.006 -7.432 1.00 93.19 108 ASN A C 1
ATOM 836 O O . ASN A 1 108 ? -9.723 2.115 -8.243 1.00 93.19 108 ASN A O 1
ATOM 840 N N . SER A 1 109 ? -9.146 4.032 -7.218 1.00 93.88 109 SER A N 1
ATOM 841 C CA . SER A 1 109 ? -7.898 4.203 -7.966 1.00 93.88 109 SER A CA 1
ATOM 842 C C . SER A 1 109 ? -6.831 3.147 -7.650 1.00 93.88 109 SER A C 1
ATOM 844 O O . SER A 1 109 ? -5.973 2.895 -8.490 1.00 93.88 109 SER A O 1
ATOM 846 N N . LEU A 1 110 ? -6.899 2.467 -6.494 1.00 95.44 110 LEU A N 1
ATOM 847 C CA . LEU A 1 110 ? -5.872 1.499 -6.070 1.00 95.44 110 LEU A CA 1
ATOM 848 C C . LEU A 1 110 ? -5.712 0.309 -7.023 1.00 95.44 110 LEU A C 1
ATOM 850 O O . LEU A 1 110 ? -4.650 -0.305 -7.061 1.00 95.44 110 LEU A O 1
ATOM 854 N N . SER A 1 111 ? -6.765 -0.016 -7.776 1.00 94.69 111 SER A N 1
ATOM 855 C CA . SER A 1 111 ? -6.778 -1.142 -8.719 1.00 94.69 111 SER A CA 1
ATOM 856 C C . SER A 1 111 ? -6.173 -0.796 -10.086 1.00 94.69 111 SER A C 1
ATOM 858 O O . SER A 1 111 ? -5.992 -1.691 -10.911 1.00 94.69 111 SER A O 1
ATOM 860 N N . ALA A 1 112 ? -5.879 0.481 -10.349 1.00 94.50 112 ALA A N 1
ATOM 861 C CA . ALA A 1 112 ? -5.305 0.936 -11.609 1.00 94.50 112 ALA A CA 1
ATOM 862 C C . ALA A 1 112 ? -3.764 0.910 -11.540 1.00 94.50 112 ALA A C 1
ATOM 864 O O . ALA A 1 112 ? -3.198 1.512 -10.625 1.00 94.50 112 ALA A O 1
ATOM 865 N N . PRO A 1 113 ? -3.068 0.238 -12.477 1.00 93.38 113 PRO A N 1
ATOM 866 C CA . PRO A 1 113 ? -1.609 0.223 -12.506 1.00 93.38 113 PRO A CA 1
ATOM 867 C C . PRO A 1 113 ? -1.021 1.598 -12.818 1.00 93.38 113 PRO A C 1
ATOM 869 O O . PRO A 1 113 ? -1.375 2.202 -13.829 1.00 93.38 113 PRO A O 1
ATOM 872 N N . VAL A 1 114 ? -0.075 2.027 -11.990 1.00 94.06 114 VAL A N 1
ATOM 873 C CA . VAL A 1 114 ? 0.710 3.250 -12.156 1.00 94.06 114 VAL A CA 1
ATOM 874 C C . VAL A 1 114 ? 1.841 3.018 -13.150 1.00 94.06 114 VAL A C 1
ATOM 876 O O . VAL A 1 114 ? 2.661 2.123 -12.961 1.00 94.06 114 VAL A O 1
ATOM 879 N N . LYS A 1 115 ? 1.927 3.850 -14.185 1.00 90.62 115 LYS A N 1
ATOM 880 C CA . LYS A 1 115 ? 2.883 3.707 -15.297 1.00 90.62 115 LYS A CA 1
ATOM 881 C C . LYS A 1 115 ? 3.860 4.872 -15.422 1.00 90.62 115 LYS A C 1
ATOM 883 O O . LYS A 1 115 ? 4.721 4.855 -16.299 1.00 90.62 115 LYS A O 1
ATOM 888 N N . SER A 1 116 ? 3.732 5.884 -14.572 1.00 90.25 116 SER A N 1
ATOM 889 C CA . SER A 1 116 ? 4.532 7.105 -14.620 1.00 90.25 116 SER A CA 1
ATOM 890 C C . SER A 1 116 ? 4.752 7.690 -13.226 1.00 90.25 116 SER A C 1
ATOM 892 O O . SER A 1 116 ? 4.078 7.320 -12.263 1.00 90.25 116 SER A O 1
ATOM 894 N N . LEU A 1 117 ? 5.688 8.637 -13.124 1.00 90.25 117 LEU A N 1
ATOM 895 C CA . LEU A 1 117 ? 5.956 9.354 -11.878 1.00 90.25 117 LEU A CA 1
ATOM 896 C C . LEU A 1 117 ? 4.745 10.181 -11.414 1.00 90.25 117 LEU A C 1
ATOM 898 O O . LEU A 1 117 ? 4.483 10.257 -10.216 1.00 90.25 117 LEU A O 1
ATOM 902 N N . ASP A 1 118 ? 3.990 10.780 -12.333 1.00 93.94 118 ASP A N 1
ATOM 903 C CA . ASP A 1 118 ? 2.825 11.603 -11.982 1.00 93.94 118 ASP A CA 1
ATOM 904 C C . ASP A 1 118 ? 1.640 10.754 -11.512 1.00 93.94 118 ASP A C 1
ATOM 906 O O . ASP A 1 118 ? 0.959 11.094 -10.538 1.00 93.94 118 ASP A O 1
ATOM 910 N N . GLU A 1 119 ? 1.440 9.589 -12.128 1.00 95.62 119 GLU A N 1
ATOM 911 C CA . GLU A 1 119 ? 0.495 8.594 -11.623 1.00 95.62 119 GLU A CA 1
ATOM 912 C C . GLU A 1 119 ? 0.942 8.055 -10.254 1.00 95.62 119 GLU A C 1
ATOM 914 O O . GLU A 1 119 ? 0.107 7.852 -9.373 1.00 95.62 119 GLU A O 1
ATOM 919 N N . TYR A 1 120 ? 2.252 7.886 -10.027 1.00 95.88 120 TYR A N 1
ATOM 920 C CA . TYR A 1 120 ? 2.791 7.455 -8.735 1.00 95.88 120 TYR A CA 1
ATOM 921 C C . TYR A 1 120 ? 2.543 8.507 -7.655 1.00 95.88 120 TYR A C 1
ATOM 923 O O . TYR A 1 120 ? 2.074 8.171 -6.569 1.00 95.88 120 TYR A O 1
ATOM 931 N N . LYS A 1 121 ? 2.775 9.789 -7.956 1.00 95.88 121 LYS A N 1
ATOM 932 C CA . LYS A 1 121 ? 2.434 10.898 -7.054 1.00 95.88 121 LYS A CA 1
ATOM 933 C C . LYS A 1 121 ? 0.955 10.874 -6.680 1.00 95.88 121 LYS A C 1
ATOM 935 O O . LYS A 1 121 ? 0.624 10.948 -5.498 1.00 95.88 121 LYS A O 1
ATOM 940 N N . SER A 1 122 ? 0.088 10.693 -7.674 1.00 96.62 122 SER A N 1
ATOM 941 C CA . SER A 1 122 ? -1.361 10.606 -7.476 1.00 96.62 122 SER A CA 1
ATOM 942 C C . SER A 1 122 ? -1.754 9.414 -6.596 1.00 96.62 122 SER A C 1
ATOM 944 O O . SER A 1 122 ? -2.565 9.563 -5.682 1.00 96.62 122 SER A O 1
ATOM 946 N N . LEU A 1 123 ? -1.136 8.245 -6.809 1.00 97.44 123 LEU A N 1
ATOM 947 C CA . LEU A 1 123 ? -1.313 7.071 -5.952 1.00 97.44 123 LEU A CA 1
ATOM 948 C C . LEU A 1 123 ? -0.918 7.382 -4.503 1.00 97.44 123 LEU A C 1
ATOM 950 O O . LEU A 1 123 ? -1.698 7.110 -3.595 1.00 97.44 123 LEU A O 1
ATOM 954 N N . ILE A 1 124 ? 0.265 7.955 -4.273 1.00 97.81 124 ILE A N 1
ATOM 955 C CA . ILE A 1 124 ? 0.756 8.244 -2.919 1.00 97.81 124 ILE A CA 1
ATOM 956 C C . ILE A 1 124 ? -0.124 9.279 -2.202 1.00 97.81 124 ILE A C 1
ATOM 958 O O . ILE A 1 124 ? -0.426 9.099 -1.023 1.00 97.81 124 ILE A O 1
ATOM 962 N N . ASP A 1 125 ? -0.596 10.322 -2.888 1.00 96.62 125 ASP A N 1
ATOM 963 C CA . ASP A 1 125 ? -1.536 11.285 -2.299 1.00 96.62 125 ASP A CA 1
ATOM 964 C C . ASP A 1 125 ? -2.887 10.626 -1.944 1.00 96.62 125 ASP A C 1
ATOM 966 O O . ASP A 1 125 ? -3.443 10.899 -0.875 1.00 96.62 125 ASP A O 1
ATOM 970 N N . ASN A 1 126 ? -3.390 9.711 -2.780 1.00 97.56 126 ASN A N 1
ATOM 971 C CA . ASN A 1 126 ? -4.600 8.931 -2.492 1.00 97.56 126 ASN A CA 1
ATOM 972 C C . ASN A 1 126 ? -4.410 7.994 -1.292 1.00 97.56 126 ASN A C 1
ATOM 974 O O . ASN A 1 126 ? -5.265 7.945 -0.405 1.00 97.56 126 ASN A O 1
ATOM 978 N N . LEU A 1 127 ? -3.280 7.288 -1.225 1.00 97.94 127 LEU A N 1
ATOM 979 C CA . LEU A 1 127 ? -2.928 6.438 -0.089 1.00 97.94 127 LEU A CA 1
ATOM 980 C C . LEU A 1 127 ? -2.812 7.258 1.197 1.00 97.94 127 LEU A C 1
ATOM 982 O O . LEU A 1 127 ? -3.352 6.860 2.225 1.00 97.94 127 LEU A O 1
ATOM 986 N N . TYR A 1 128 ? -2.169 8.422 1.146 1.00 96.44 128 TYR A N 1
ATOM 987 C CA . TYR A 1 128 ? -2.069 9.320 2.293 1.00 96.44 128 TYR A CA 1
ATOM 988 C C . TYR A 1 128 ? -3.450 9.780 2.768 1.00 96.44 128 TYR A C 1
ATOM 990 O O . TYR A 1 128 ? -3.736 9.770 3.967 1.00 96.44 128 TYR A O 1
ATOM 998 N N . PHE A 1 129 ? -4.346 10.114 1.839 1.00 96.00 129 PHE A N 1
ATOM 999 C CA . PHE A 1 129 ? -5.713 10.469 2.192 1.00 96.00 129 PHE A CA 1
ATOM 1000 C C . PHE A 1 129 ? -6.432 9.329 2.930 1.00 96.00 129 PHE A C 1
ATOM 1002 O O . PHE A 1 129 ? -7.040 9.554 3.976 1.00 96.00 129 PHE A O 1
ATOM 1009 N N . ILE A 1 130 ? -6.322 8.096 2.427 1.00 97.12 130 ILE A N 1
ATOM 1010 C CA . ILE A 1 130 ? -6.954 6.917 3.033 1.00 97.12 130 ILE A CA 1
ATOM 1011 C C . ILE A 1 130 ? -6.323 6.599 4.396 1.00 97.12 130 ILE A C 1
ATOM 1013 O O . ILE A 1 130 ? -7.026 6.550 5.402 1.00 97.12 130 ILE A O 1
ATOM 1017 N N . PHE A 1 131 ? -5.008 6.401 4.452 1.00 96.62 131 PHE A N 1
ATOM 1018 C CA . PHE A 1 131 ? -4.325 5.788 5.597 1.00 96.62 131 PHE A CA 1
ATOM 1019 C C . PHE A 1 131 ? -3.819 6.782 6.644 1.00 96.62 131 PHE A C 1
ATOM 1021 O O . PHE A 1 131 ? -3.418 6.375 7.734 1.00 96.62 131 PHE A O 1
ATOM 1028 N N . ARG A 1 132 ? -3.862 8.086 6.353 1.00 94.00 132 ARG A N 1
ATOM 1029 C CA . ARG A 1 132 ? -3.501 9.136 7.311 1.00 94.00 132 ARG A CA 1
ATOM 1030 C C . ARG A 1 132 ? -4.669 10.063 7.612 1.00 94.00 132 ARG A C 1
ATOM 1032 O O . ARG A 1 132 ? -5.088 10.154 8.765 1.00 94.00 132 ARG A O 1
ATOM 1039 N N . GLU A 1 133 ? -5.204 10.745 6.601 1.00 94.19 133 GLU A N 1
ATOM 1040 C CA . GLU A 1 133 ? -6.228 11.775 6.829 1.00 94.19 133 GLU A CA 1
ATOM 1041 C C . GLU A 1 133 ? -7.578 11.181 7.255 1.00 94.19 133 GLU A C 1
ATOM 1043 O O . GLU A 1 133 ? -8.202 11.683 8.194 1.00 94.19 133 GLU A O 1
ATOM 1048 N N . SER A 1 134 ? -8.030 10.100 6.609 1.00 93.75 134 SER A N 1
ATOM 1049 C CA . SER A 1 134 ? -9.360 9.533 6.875 1.00 93.75 134 SER A CA 1
ATOM 1050 C C . SER A 1 134 ? -9.475 8.884 8.262 1.00 93.75 134 SER A C 1
ATOM 1052 O O . SER A 1 134 ? -10.568 8.859 8.837 1.00 93.75 134 SER A O 1
ATOM 1054 N N . ILE A 1 135 ? -8.349 8.414 8.812 1.00 93.81 135 ILE A N 1
ATOM 1055 C CA . ILE A 1 135 ? -8.256 7.798 10.141 1.00 93.81 135 ILE A CA 1
ATOM 1056 C C . ILE A 1 135 ? -8.140 8.868 11.235 1.00 93.81 135 ILE A C 1
ATOM 1058 O O . ILE A 1 135 ? -8.774 8.763 12.287 1.00 93.81 135 ILE A O 1
ATOM 1062 N N . GLY A 1 136 ? -7.349 9.920 10.999 1.00 88.88 136 GLY A N 1
ATOM 1063 C CA . GLY A 1 136 ? -7.081 10.961 11.990 1.00 88.88 136 GLY A CA 1
ATOM 1064 C C . GLY A 1 136 ? -6.352 10.414 13.223 1.00 88.88 136 GLY A C 1
ATOM 1065 O O . GLY A 1 136 ? -5.336 9.735 13.105 1.00 88.88 136 GLY A O 1
ATOM 1066 N N . GLN A 1 137 ? -6.866 10.717 14.418 1.00 88.38 137 GLN A N 1
ATOM 1067 C CA . GLN A 1 137 ? -6.263 10.311 15.699 1.00 88.38 137 GLN A CA 1
ATOM 1068 C C . GLN A 1 137 ? -6.829 8.998 16.270 1.00 88.38 137 GLN A C 1
ATOM 1070 O O . GLN A 1 137 ? -6.418 8.573 17.345 1.00 88.38 137 GLN A O 1
ATOM 1075 N N . ARG A 1 138 ? -7.750 8.332 15.560 1.00 89.81 138 ARG A N 1
ATOM 1076 C CA . ARG A 1 138 ? -8.527 7.188 16.075 1.00 89.81 138 ARG A CA 1
ATOM 1077 C C . ARG A 1 138 ? -7.710 5.953 16.463 1.00 89.81 138 ARG A C 1
ATOM 1079 O O . ARG A 1 138 ? -8.203 5.118 17.211 1.00 89.81 138 ARG A O 1
ATOM 1086 N N . LEU A 1 139 ? -6.472 5.849 15.977 1.00 88.56 139 LEU A N 1
ATOM 1087 C CA . LEU A 1 139 ? -5.535 4.780 16.339 1.00 88.56 139 LEU A CA 1
ATOM 1088 C C . LEU A 1 139 ? -4.704 5.083 17.597 1.00 88.56 139 LEU A C 1
ATOM 1090 O O . LEU A 1 139 ? -3.838 4.291 17.950 1.00 88.56 139 LEU A O 1
ATOM 1094 N N . GLY A 1 140 ? -4.898 6.230 18.260 1.00 83.00 140 GLY A N 1
ATOM 1095 C CA . GLY A 1 140 ? -4.248 6.522 19.546 1.00 83.00 140 GLY A CA 1
ATOM 1096 C C . GLY A 1 140 ? -2.714 6.472 19.516 1.00 83.00 140 GLY A C 1
ATOM 1097 O O . GLY A 1 140 ? -2.088 6.144 20.516 1.00 83.00 140 GLY A O 1
ATOM 1098 N N . GLY A 1 141 ? -2.099 6.742 18.360 1.00 81.56 141 GLY A N 1
ATOM 1099 C CA . GLY A 1 141 ? -0.646 6.649 18.164 1.00 81.56 141 GLY A CA 1
ATOM 1100 C C . GLY A 1 141 ? -0.129 5.266 17.749 1.00 81.56 141 GLY A C 1
ATOM 1101 O O . GLY A 1 141 ? 1.017 5.168 17.321 1.00 81.56 141 GLY A O 1
ATOM 1102 N N . GLN A 1 142 ? -0.963 4.223 17.768 1.00 87.81 142 GLN A N 1
ATOM 1103 C CA . GLN A 1 142 ? -0.627 2.884 17.267 1.00 87.81 142 GLN A CA 1
ATOM 1104 C C . GLN A 1 142 ? -0.878 2.790 15.756 1.00 87.81 142 GLN A C 1
ATOM 1106 O O . GLN A 1 142 ? -1.753 2.072 15.277 1.00 87.81 142 GLN A O 1
ATOM 1111 N N . VAL A 1 143 ? -0.138 3.592 14.993 1.00 92.44 143 VAL A N 1
ATOM 1112 C CA . VAL A 1 143 ? -0.266 3.649 13.534 1.00 92.44 143 VAL A CA 1
ATOM 1113 C C . VAL A 1 143 ? 0.526 2.495 12.906 1.00 92.44 143 VAL A C 1
ATOM 1115 O O . VAL A 1 143 ? 1.716 2.373 13.202 1.00 92.44 143 VAL A O 1
ATOM 1118 N N . PRO A 1 144 ? -0.086 1.667 12.035 1.00 95.88 144 PRO A N 1
ATOM 1119 C CA . PRO A 1 144 ? 0.627 0.602 11.344 1.00 95.88 144 PRO A CA 1
ATOM 1120 C C . PRO A 1 144 ? 1.858 1.106 10.573 1.00 95.88 144 PRO A C 1
ATOM 1122 O O . PRO A 1 144 ? 1.808 2.205 10.006 1.00 95.88 144 PRO A O 1
ATOM 1125 N N . PRO A 1 145 ? 2.950 0.322 10.503 1.00 96.25 145 PRO A N 1
ATOM 1126 C CA . PRO A 1 145 ? 4.210 0.767 9.905 1.00 96.25 145 PRO A CA 1
ATOM 1127 C C . PRO A 1 145 ? 4.069 1.280 8.469 1.00 96.25 145 PRO A C 1
ATOM 1129 O O . PRO A 1 145 ? 4.602 2.332 8.132 1.00 96.25 145 PRO A O 1
ATOM 1132 N N . THR A 1 146 ? 3.293 0.607 7.622 1.00 97.81 146 THR A N 1
ATOM 1133 C CA . THR A 1 146 ? 3.118 1.020 6.222 1.00 97.81 146 THR A CA 1
ATOM 1134 C C . THR A 1 146 ? 2.306 2.310 6.106 1.00 97.81 146 THR A C 1
ATOM 1136 O O . THR A 1 146 ? 2.462 3.055 5.142 1.00 97.81 146 THR A O 1
ATOM 1139 N N . PHE A 1 147 ? 1.458 2.640 7.086 1.00 96.94 147 PHE A N 1
ATOM 1140 C CA . PHE A 1 147 ? 0.722 3.911 7.082 1.00 96.94 147 PHE A CA 1
ATOM 1141 C C . PHE A 1 147 ? 1.673 5.077 7.387 1.00 96.94 147 PHE A C 1
ATOM 1143 O O . PHE A 1 147 ? 1.496 6.175 6.854 1.00 96.94 147 PHE A O 1
ATOM 1150 N N . VAL A 1 148 ? 2.701 4.830 8.210 1.00 96.44 148 VAL A N 1
ATOM 1151 C CA . VAL A 1 148 ? 3.817 5.762 8.420 1.00 96.44 148 VAL A CA 1
ATOM 1152 C C . VAL A 1 148 ? 4.627 5.898 7.133 1.00 96.44 148 VAL A C 1
ATOM 1154 O O . VAL A 1 148 ? 4.812 7.019 6.658 1.00 96.44 148 VAL A O 1
ATOM 1157 N N . ASP A 1 149 ? 4.991 4.778 6.502 1.00 97.81 149 ASP A N 1
ATOM 1158 C CA . ASP A 1 149 ? 5.730 4.793 5.237 1.00 97.81 149 ASP A CA 1
ATOM 1159 C C . ASP A 1 149 ? 4.992 5.591 4.153 1.00 97.81 149 ASP A C 1
ATOM 1161 O O . ASP A 1 149 ? 5.615 6.364 3.441 1.00 97.81 149 ASP A O 1
ATOM 1165 N N . VAL A 1 150 ? 3.664 5.481 4.033 1.00 97.38 150 VAL A N 1
ATOM 1166 C CA . VAL A 1 150 ? 2.874 6.271 3.066 1.00 97.38 150 VAL A CA 1
ATOM 1167 C C . VAL A 1 150 ? 3.047 7.782 3.273 1.00 97.38 150 VAL A C 1
ATOM 1169 O O . VAL A 1 150 ? 3.169 8.533 2.302 1.00 97.38 150 VAL A O 1
ATOM 1172 N N . ASN A 1 151 ? 3.081 8.250 4.523 1.00 95.44 151 ASN A N 1
ATOM 1173 C CA . ASN A 1 151 ? 3.358 9.654 4.828 1.00 95.44 151 ASN A CA 1
ATOM 1174 C C . ASN A 1 151 ? 4.790 10.050 4.431 1.00 95.44 151 ASN A C 1
ATOM 1176 O O . ASN A 1 151 ? 5.012 11.128 3.871 1.00 95.44 151 ASN A O 1
ATOM 1180 N N . ASP A 1 152 ? 5.752 9.172 4.682 1.00 95.69 152 ASP A N 1
ATOM 1181 C CA . ASP A 1 152 ? 7.157 9.396 4.352 1.00 95.69 152 ASP A CA 1
ATOM 1182 C C . ASP A 1 152 ? 7.377 9.412 2.831 1.00 95.69 152 ASP A C 1
ATOM 1184 O O . ASP A 1 152 ? 7.986 10.343 2.300 1.00 95.69 152 ASP A O 1
ATOM 1188 N N . LEU A 1 153 ? 6.765 8.478 2.100 1.00 95.94 153 LEU A N 1
ATOM 1189 C CA . LEU A 1 153 ? 6.739 8.438 0.637 1.00 95.94 153 LEU A CA 1
ATOM 1190 C C . LEU A 1 153 ? 6.137 9.717 0.047 1.00 95.94 153 LEU A C 1
ATOM 1192 O O . LEU A 1 153 ? 6.667 10.261 -0.922 1.00 95.94 153 LEU A O 1
ATOM 1196 N N . ARG A 1 154 ? 5.065 10.250 0.644 1.00 95.44 154 ARG A N 1
ATOM 1197 C CA . ARG A 1 154 ? 4.494 11.540 0.232 1.00 95.44 154 ARG A CA 1
ATOM 1198 C C . ARG A 1 154 ? 5.450 12.699 0.494 1.00 95.44 154 ARG A C 1
ATOM 1200 O O . ARG A 1 154 ? 5.534 13.618 -0.316 1.00 95.44 154 ARG A O 1
ATOM 1207 N N . THR A 1 155 ? 6.174 12.657 1.609 1.00 92.31 155 THR A N 1
ATOM 1208 C CA . THR A 1 155 ? 7.144 13.693 1.986 1.00 92.31 155 THR A CA 1
ATOM 1209 C C . THR A 1 155 ? 8.304 13.762 0.990 1.00 92.31 155 THR A C 1
ATOM 1211 O O . THR A 1 155 ? 8.710 14.861 0.618 1.00 92.31 155 THR A O 1
ATOM 1214 N N . ILE A 1 156 ? 8.780 12.615 0.489 1.00 89.06 156 ILE A N 1
ATOM 1215 C CA . ILE A 1 156 ? 9.796 12.547 -0.582 1.00 89.06 156 ILE A CA 1
ATOM 1216 C C . ILE A 1 156 ? 9.357 13.344 -1.810 1.00 89.06 156 ILE A C 1
ATOM 1218 O O . ILE A 1 156 ? 10.138 14.105 -2.371 1.00 89.06 156 ILE A O 1
ATOM 1222 N N . LEU A 1 157 ? 8.097 13.183 -2.215 1.00 89.06 157 LEU A N 1
ATOM 1223 C CA . LEU A 1 157 ? 7.569 13.738 -3.461 1.00 89.06 157 LEU A CA 1
ATOM 1224 C C . LEU A 1 157 ? 7.323 15.251 -3.425 1.00 89.06 157 LEU A C 1
ATOM 1226 O O . LEU A 1 157 ? 7.133 15.856 -4.478 1.00 89.06 157 LEU A O 1
ATOM 1230 N N . ARG A 1 158 ? 7.288 15.869 -2.240 1.00 81.38 158 ARG A N 1
ATOM 1231 C CA . ARG A 1 158 ? 6.918 17.284 -2.074 1.00 81.38 158 ARG A CA 1
ATOM 1232 C C . ARG A 1 158 ? 8.109 18.241 -1.952 1.00 81.38 158 ARG A C 1
ATOM 1234 O O . ARG A 1 158 ? 7.883 19.402 -1.641 1.00 81.38 158 ARG A O 1
ATOM 1241 N N . HIS A 1 159 ? 9.349 17.780 -2.154 1.00 65.12 159 HIS A N 1
ATOM 1242 C CA . HIS A 1 159 ? 10.599 18.549 -1.951 1.00 65.12 159 HIS A CA 1
ATOM 1243 C C . HIS A 1 159 ? 10.764 19.201 -0.555 1.00 65.12 159 HIS A C 1
ATOM 1245 O O . HIS A 1 159 ? 11.775 19.832 -0.265 1.00 65.12 159 HIS A O 1
ATOM 1251 N N . ASP A 1 160 ? 9.843 18.944 0.378 1.00 61.50 160 ASP A N 1
ATOM 1252 C CA . ASP A 1 160 ? 9.839 19.432 1.766 1.00 61.50 160 ASP A CA 1
ATOM 1253 C C . ASP A 1 160 ? 10.958 18.811 2.637 1.00 61.50 160 ASP A C 1
ATOM 1255 O O . ASP A 1 160 ? 11.087 19.018 3.847 1.00 61.50 160 ASP A O 1
ATOM 1259 N N . VAL A 1 161 ? 11.804 17.985 2.027 1.00 59.38 161 VAL A N 1
ATOM 1260 C CA . VAL A 1 161 ? 12.993 17.398 2.649 1.00 59.38 161 VAL A CA 1
ATOM 1261 C C . VAL A 1 161 ? 14.153 18.401 2.702 1.00 59.38 161 VAL A C 1
ATOM 1263 O O . VAL A 1 161 ? 15.078 18.230 3.498 1.00 59.38 161 VAL A O 1
ATOM 1266 N N . ASP A 1 162 ? 14.082 19.470 1.903 1.00 58.59 162 ASP A N 1
ATOM 1267 C CA . ASP A 1 162 ? 15.177 20.420 1.701 1.00 58.59 162 ASP A CA 1
ATOM 1268 C C . ASP A 1 162 ? 15.136 21.621 2.663 1.00 58.59 162 ASP A C 1
ATOM 1270 O O . ASP A 1 162 ? 16.102 22.381 2.757 1.00 58.59 162 ASP A O 1
ATOM 1274 N N . HIS A 1 163 ? 14.062 21.762 3.443 1.00 57.72 163 HIS A N 1
ATOM 1275 C CA . HIS A 1 163 ? 13.896 22.846 4.406 1.00 57.72 163 HIS A CA 1
ATOM 1276 C C . HIS A 1 163 ? 14.381 22.428 5.806 1.00 57.72 163 HIS A C 1
ATOM 1278 O O . HIS A 1 163 ? 13.701 21.724 6.552 1.00 57.72 163 HIS A O 1
ATOM 1284 N N . GLY A 1 164 ? 15.590 22.856 6.185 1.00 59.69 164 GLY A N 1
ATOM 1285 C CA . GLY A 1 164 ? 16.135 22.652 7.532 1.00 59.69 164 GLY A CA 1
ATOM 1286 C C . GLY A 1 164 ? 17.652 22.837 7.633 1.00 59.69 164 GLY A C 1
ATOM 1287 O O . GLY A 1 164 ? 18.350 22.977 6.633 1.00 59.69 164 GLY A O 1
ATOM 1288 N N . LYS A 1 165 ? 18.191 22.813 8.864 1.00 63.47 165 LYS A N 1
ATOM 1289 C CA . LYS A 1 165 ? 19.649 22.820 9.108 1.00 63.47 165 LYS A CA 1
ATOM 1290 C C . LYS A 1 165 ? 20.301 21.625 8.387 1.00 63.47 165 LYS A C 1
ATOM 1292 O O . LYS A 1 165 ? 19.834 20.498 8.552 1.00 63.47 165 LYS A O 1
ATOM 1297 N N . GLY A 1 166 ? 21.390 21.858 7.645 1.00 70.31 166 GLY A N 1
ATOM 1298 C CA . GLY A 1 166 ? 21.947 20.920 6.651 1.00 70.31 166 GLY A CA 1
ATOM 1299 C C . GLY A 1 166 ? 22.120 19.461 7.104 1.00 70.31 166 GLY A C 1
ATOM 1300 O O . GLY A 1 166 ? 21.731 18.551 6.377 1.00 70.31 166 GLY A O 1
ATOM 1301 N N . ALA A 1 167 ? 22.602 19.217 8.327 1.00 73.81 167 ALA A N 1
ATOM 1302 C CA . ALA A 1 167 ? 22.765 17.856 8.858 1.00 73.81 167 ALA A CA 1
ATOM 1303 C C . ALA A 1 167 ? 21.427 17.125 9.098 1.00 73.81 167 ALA A C 1
ATOM 1305 O O . ALA A 1 167 ? 21.305 15.935 8.813 1.00 73.81 167 ALA A O 1
ATOM 1306 N N . LYS A 1 168 ? 20.395 17.840 9.568 1.00 79.69 168 LYS A N 1
ATOM 1307 C CA . LYS A 1 168 ? 19.049 17.272 9.761 1.00 79.69 168 LYS A CA 1
ATOM 1308 C C . LYS A 1 168 ? 18.371 16.989 8.422 1.00 79.69 168 LYS A C 1
ATOM 1310 O O . LYS A 1 168 ? 17.710 15.966 8.287 1.00 79.69 168 LYS A O 1
ATOM 1315 N N . ALA A 1 169 ? 18.578 17.858 7.433 1.00 81.94 169 ALA A N 1
ATOM 1316 C CA . ALA A 1 169 ? 18.086 17.640 6.076 1.00 81.94 169 ALA A CA 1
ATOM 1317 C C . ALA A 1 169 ? 18.750 16.411 5.425 1.00 81.94 169 ALA A C 1
ATOM 1319 O O . ALA A 1 169 ? 18.063 15.586 4.833 1.00 81.94 169 ALA A O 1
ATOM 1320 N N . ALA A 1 170 ? 20.066 16.230 5.589 1.00 83.75 170 ALA A N 1
ATOM 1321 C CA . ALA A 1 170 ? 20.780 15.057 5.076 1.00 83.75 170 ALA A CA 1
ATOM 1322 C C . ALA A 1 170 ? 20.276 13.742 5.696 1.00 83.75 170 ALA A C 1
ATOM 1324 O O . ALA A 1 170 ? 19.942 12.814 4.961 1.00 83.75 170 ALA A O 1
ATOM 1325 N N . ALA A 1 171 ? 20.143 13.686 7.025 1.00 87.06 171 ALA A N 1
ATOM 1326 C CA . ALA A 1 171 ? 19.599 12.516 7.714 1.00 87.06 171 ALA A CA 1
ATOM 1327 C C . ALA A 1 171 ? 18.149 12.216 7.288 1.00 87.06 171 ALA A C 1
ATOM 1329 O O . ALA A 1 171 ? 17.811 11.063 7.028 1.00 87.06 171 ALA A O 1
ATOM 1330 N N . LYS A 1 172 ? 17.306 13.252 7.137 1.00 87.69 172 LYS A N 1
ATOM 1331 C CA . LYS A 1 172 ? 15.928 13.111 6.636 1.00 87.69 172 LYS A CA 1
ATOM 1332 C C . LYS A 1 172 ? 15.912 12.542 5.212 1.00 87.69 172 LYS A C 1
ATOM 1334 O O . LYS A 1 172 ? 15.156 11.615 4.953 1.00 87.69 172 LYS A O 1
ATOM 1339 N N . ARG A 1 173 ? 16.774 13.024 4.305 1.00 87.06 173 ARG A N 1
ATOM 1340 C CA . ARG A 1 173 ? 16.897 12.476 2.939 1.00 87.06 173 ARG A CA 1
ATOM 1341 C C . ARG A 1 173 ? 17.322 11.009 2.938 1.00 87.06 173 ARG A C 1
ATOM 1343 O O . ARG A 1 173 ? 16.737 10.227 2.200 1.00 87.06 173 ARG A O 1
ATOM 1350 N N . GLN A 1 174 ? 18.297 10.630 3.765 1.00 90.44 174 GLN A N 1
ATOM 1351 C CA . GLN A 1 174 ? 18.747 9.237 3.874 1.00 90.44 174 GLN A CA 1
ATOM 1352 C C . GLN A 1 174 ? 17.636 8.316 4.380 1.00 90.44 174 GLN A C 1
ATOM 1354 O O . GLN A 1 174 ? 17.379 7.279 3.775 1.00 90.44 174 GLN A O 1
ATOM 1359 N N . TYR A 1 175 ? 16.952 8.719 5.453 1.00 93.12 175 TYR A N 1
ATOM 1360 C CA . TYR A 1 175 ? 15.830 7.968 6.008 1.00 93.12 175 TYR A CA 1
ATOM 1361 C C . TYR A 1 175 ? 14.715 7.788 4.974 1.00 93.12 175 TYR A C 1
ATOM 1363 O O . TYR A 1 175 ? 14.301 6.668 4.689 1.00 93.12 175 TYR A O 1
ATOM 1371 N N . LEU A 1 176 ? 14.277 8.883 4.351 1.00 92.50 176 LEU A N 1
ATOM 1372 C CA . LEU A 1 176 ? 13.210 8.836 3.362 1.00 92.50 176 LEU A CA 1
ATOM 1373 C C . LEU A 1 176 ? 13.608 8.026 2.113 1.00 92.50 176 LEU A C 1
ATOM 1375 O O . LEU A 1 176 ? 12.807 7.247 1.600 1.00 92.50 176 LEU A O 1
ATOM 1379 N N . GLY A 1 177 ? 14.857 8.140 1.655 1.00 91.19 177 GLY A N 1
ATOM 1380 C CA . GLY A 1 177 ? 15.384 7.303 0.575 1.00 91.19 177 GLY A CA 1
ATOM 1381 C C . GLY A 1 177 ? 15.337 5.811 0.916 1.00 91.19 177 GLY A C 1
ATOM 1382 O O . GLY A 1 177 ? 14.915 5.009 0.086 1.00 91.19 177 GLY A O 1
ATOM 1383 N N . ALA A 1 178 ? 15.672 5.438 2.156 1.00 94.44 178 ALA A N 1
ATOM 1384 C CA . ALA A 1 178 ? 15.562 4.058 2.629 1.00 94.44 178 ALA A CA 1
ATOM 1385 C C . ALA A 1 178 ? 14.105 3.555 2.649 1.00 94.44 178 ALA A C 1
ATOM 1387 O O . ALA A 1 178 ? 13.851 2.407 2.278 1.00 94.44 178 ALA A O 1
ATOM 1388 N N . VAL A 1 179 ? 13.137 4.414 3.003 1.00 95.94 179 VAL A N 1
ATOM 1389 C CA . VAL A 1 179 ? 11.702 4.080 2.927 1.00 95.94 179 VAL A CA 1
ATOM 1390 C C . VAL A 1 179 ? 11.283 3.784 1.487 1.00 95.94 179 VAL A C 1
ATOM 1392 O O . VAL A 1 179 ? 10.611 2.788 1.244 1.00 95.94 179 VAL A O 1
ATOM 1395 N N . PHE A 1 180 ? 11.695 4.588 0.503 1.00 94.06 180 PHE A N 1
ATOM 1396 C CA . PHE A 1 180 ? 11.385 4.281 -0.898 1.00 94.06 180 PHE A CA 1
ATOM 1397 C C . PHE A 1 180 ? 12.099 3.011 -1.382 1.00 94.06 180 PHE A C 1
ATOM 1399 O O . PHE A 1 180 ? 11.492 2.172 -2.055 1.00 94.06 180 PHE A O 1
ATOM 1406 N N . GLN A 1 181 ? 13.361 2.828 -0.990 1.00 92.44 181 GLN A N 1
ATOM 1407 C CA . GLN A 1 181 ? 14.170 1.667 -1.355 1.00 92.44 181 GLN A CA 1
ATOM 1408 C C . GLN A 1 181 ? 13.566 0.349 -0.864 1.00 92.44 181 GLN A C 1
ATOM 1410 O O . GLN A 1 181 ? 13.648 -0.648 -1.583 1.00 92.44 181 GLN A O 1
ATOM 1415 N N . LYS A 1 182 ? 12.887 0.349 0.293 1.00 93.62 182 LYS A N 1
ATOM 1416 C CA . LYS A 1 182 ? 12.111 -0.797 0.801 1.00 93.62 182 LYS A CA 1
ATOM 1417 C C . LYS A 1 182 ? 11.124 -1.352 -0.233 1.00 93.62 182 LYS A C 1
ATOM 1419 O O . LYS A 1 182 ? 10.901 -2.557 -0.259 1.00 93.62 182 LYS A O 1
ATOM 1424 N N . TYR A 1 183 ? 10.546 -0.500 -1.082 1.00 93.62 183 T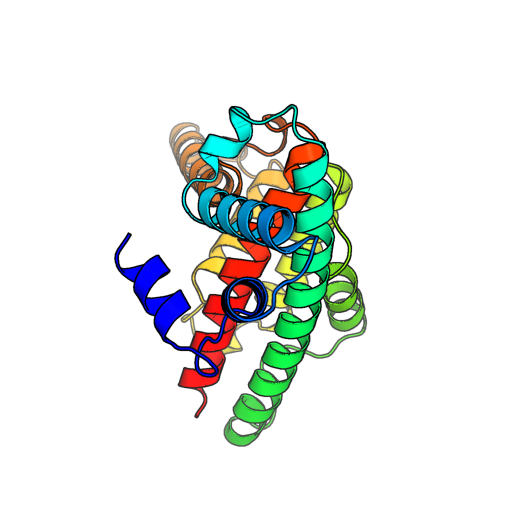YR A N 1
ATOM 1425 C CA . TYR A 1 183 ? 9.519 -0.893 -2.054 1.00 93.62 183 TYR A CA 1
ATOM 1426 C C . TYR A 1 183 ? 10.037 -1.014 -3.486 1.00 93.62 183 TYR A C 1
ATOM 1428 O O . TYR A 1 183 ? 9.477 -1.778 -4.272 1.00 93.62 183 TYR A O 1
ATOM 1436 N N . SER A 1 184 ? 11.080 -0.263 -3.839 1.00 89.00 184 SER A N 1
ATOM 1437 C CA . SER A 1 184 ? 11.557 -0.137 -5.222 1.00 89.00 184 SER A CA 1
ATOM 1438 C C . SER A 1 184 ? 12.933 -0.747 -5.479 1.00 89.00 184 SER A C 1
ATOM 1440 O O . SER A 1 184 ? 13.294 -0.969 -6.633 1.00 89.00 184 SER A O 1
ATOM 1442 N N . GLY A 1 185 ? 13.729 -0.972 -4.430 1.00 85.38 185 GLY A N 1
ATOM 1443 C CA . GLY A 1 185 ? 15.144 -1.319 -4.550 1.00 85.38 185 GLY A CA 1
ATOM 1444 C C . GLY A 1 185 ? 16.037 -0.157 -5.004 1.00 85.38 185 GLY A C 1
ATOM 1445 O O . GLY A 1 185 ? 17.237 -0.355 -5.178 1.00 85.38 185 GLY A O 1
ATOM 1446 N N . ALA A 1 186 ? 15.481 1.045 -5.171 1.00 85.75 186 ALA A N 1
ATOM 1447 C CA . ALA A 1 186 ? 16.165 2.247 -5.635 1.00 85.75 186 ALA A CA 1
ATOM 1448 C C . ALA A 1 186 ? 16.038 3.394 -4.613 1.00 85.75 186 ALA A C 1
ATOM 1450 O O . ALA A 1 186 ? 15.109 3.396 -3.810 1.00 85.75 186 ALA A O 1
ATOM 1451 N N . PRO A 1 187 ? 16.941 4.391 -4.629 1.00 85.12 187 PRO A N 1
ATOM 1452 C CA . PRO A 1 187 ? 16.977 5.428 -3.594 1.00 85.12 187 PRO A CA 1
ATOM 1453 C C . PRO A 1 187 ? 15.920 6.533 -3.759 1.00 85.12 187 PRO A C 1
ATOM 1455 O O . PRO A 1 187 ? 15.635 7.241 -2.797 1.00 85.12 187 PRO A O 1
ATOM 1458 N N . SER A 1 188 ? 15.346 6.719 -4.953 1.00 88.12 188 SER A N 1
ATOM 1459 C CA . SER A 1 188 ? 14.326 7.747 -5.204 1.00 88.12 188 SER A CA 1
ATOM 1460 C C . SER A 1 188 ? 13.411 7.402 -6.388 1.00 88.12 188 SER A C 1
ATOM 1462 O O . SER A 1 188 ? 13.813 6.624 -7.260 1.00 88.12 188 SER A O 1
ATOM 1464 N N . PRO A 1 189 ? 12.196 7.985 -6.461 1.00 89.31 189 PRO A N 1
ATOM 1465 C CA . PRO A 1 189 ? 11.283 7.793 -7.591 1.00 89.31 189 PRO A CA 1
ATOM 1466 C C . PRO A 1 189 ? 11.883 8.182 -8.948 1.00 89.31 189 PRO A C 1
ATOM 1468 O O . PRO A 1 189 ? 11.619 7.513 -9.941 1.00 89.31 189 PRO A O 1
ATOM 1471 N N . ASP A 1 190 ? 12.738 9.206 -8.988 1.00 85.94 190 ASP A N 1
ATOM 1472 C CA . ASP A 1 190 ? 13.413 9.643 -10.219 1.00 85.94 190 ASP A CA 1
ATOM 1473 C C . ASP A 1 190 ? 14.533 8.682 -10.665 1.00 85.94 190 ASP A C 1
ATOM 1475 O O . ASP A 1 190 ? 14.996 8.742 -11.801 1.00 85.94 190 ASP A O 1
ATOM 1479 N N . ALA A 1 191 ? 14.973 7.773 -9.785 1.00 83.69 191 ALA A N 1
ATOM 1480 C CA . ALA A 1 191 ? 16.026 6.798 -10.071 1.00 83.69 191 ALA A CA 1
ATOM 1481 C C . ALA A 1 191 ? 15.506 5.490 -10.699 1.00 83.69 191 ALA A C 1
ATOM 1483 O O . ALA A 1 191 ? 16.304 4.599 -11.008 1.00 83.69 191 ALA A O 1
ATOM 1484 N N . ILE A 1 192 ? 14.189 5.341 -10.887 1.00 81.00 192 ILE A N 1
ATOM 1485 C CA . ILE A 1 192 ? 13.587 4.153 -11.505 1.00 81.00 192 ILE A CA 1
ATOM 1486 C C . ILE A 1 192 ? 13.012 4.456 -12.887 1.00 81.00 192 ILE A C 1
ATOM 1488 O O . ILE A 1 192 ? 12.511 5.539 -13.168 1.00 81.00 192 ILE A O 1
ATOM 1492 N N . ALA A 1 193 ? 13.064 3.459 -13.771 1.00 79.50 193 ALA A N 1
ATOM 1493 C CA . ALA A 1 193 ? 12.399 3.549 -15.064 1.00 79.50 193 ALA A CA 1
ATOM 1494 C C . ALA A 1 193 ? 10.869 3.470 -14.883 1.00 79.50 193 ALA A C 1
ATOM 1496 O O . ALA A 1 193 ? 10.419 2.721 -14.013 1.00 79.50 193 ALA A O 1
ATOM 1497 N N . PRO A 1 194 ? 10.057 4.126 -15.737 1.00 82.44 194 PRO A N 1
ATOM 1498 C CA . PRO A 1 194 ? 8.595 4.114 -15.616 1.00 82.44 194 PRO A CA 1
ATOM 1499 C C . PRO A 1 194 ? 7.967 2.712 -15.527 1.00 82.44 194 PRO A C 1
ATOM 1501 O O . PRO A 1 194 ? 7.014 2.488 -14.786 1.00 82.44 194 PRO A O 1
ATOM 1504 N N . VAL A 1 195 ? 8.566 1.731 -16.208 1.00 80.25 195 VAL A N 1
ATOM 1505 C CA . VAL A 1 195 ? 8.152 0.316 -16.178 1.00 80.25 195 VAL A CA 1
ATOM 1506 C C . VAL A 1 195 ? 8.236 -0.333 -14.785 1.00 80.25 195 VAL A C 1
ATOM 1508 O O . VAL A 1 195 ? 7.647 -1.387 -14.563 1.00 80.25 195 VAL A O 1
ATOM 1511 N N . ALA A 1 196 ? 8.953 0.278 -13.839 1.00 83.69 196 ALA A N 1
ATOM 1512 C CA . ALA A 1 196 ? 9.094 -0.201 -12.467 1.00 83.69 196 ALA A CA 1
ATOM 1513 C C . ALA A 1 196 ? 7.928 0.206 -11.556 1.00 83.69 196 ALA A C 1
ATOM 1515 O O . ALA A 1 196 ? 7.696 -0.453 -10.543 1.00 83.69 196 ALA A O 1
ATOM 1516 N N . PHE A 1 197 ? 7.188 1.272 -11.883 1.00 89.38 197 PHE A N 1
ATOM 1517 C CA . PHE A 1 197 ? 6.140 1.791 -10.999 1.00 89.38 197 PHE A CA 1
ATOM 1518 C C . PHE A 1 197 ? 5.020 0.790 -10.671 1.00 89.38 197 PHE A C 1
ATOM 1520 O O . PHE A 1 197 ? 4.630 0.752 -9.500 1.00 89.38 197 PHE A O 1
ATOM 1527 N N . PRO A 1 198 ? 4.554 -0.079 -11.595 1.00 90.44 198 PRO A N 1
ATOM 1528 C CA . PRO A 1 198 ? 3.576 -1.107 -11.247 1.00 90.44 198 PRO A CA 1
ATOM 1529 C C . PRO A 1 198 ? 4.084 -2.051 -10.150 1.00 90.44 198 PRO A C 1
ATOM 1531 O O . PRO A 1 198 ? 3.328 -2.446 -9.266 1.00 90.44 198 PRO A O 1
ATOM 1534 N N . LEU A 1 199 ? 5.377 -2.388 -10.162 1.00 87.19 199 LEU A N 1
ATOM 1535 C CA . LEU A 1 199 ? 5.968 -3.225 -9.121 1.00 87.19 199 LEU A CA 1
ATOM 1536 C C . LEU A 1 199 ? 6.024 -2.488 -7.779 1.00 87.19 199 LEU A C 1
ATOM 1538 O O . LEU A 1 199 ? 5.636 -3.054 -6.759 1.00 87.19 199 LEU A O 1
ATOM 1542 N N . VAL A 1 200 ? 6.470 -1.228 -7.776 1.00 92.12 200 VAL A N 1
ATOM 1543 C CA . VAL A 1 200 ? 6.504 -0.407 -6.554 1.00 92.12 200 VAL A CA 1
ATOM 1544 C C . VAL A 1 200 ? 5.106 -0.314 -5.941 1.00 92.12 200 VAL A C 1
ATOM 1546 O O . VAL A 1 200 ? 4.942 -0.557 -4.747 1.00 92.12 200 VAL A O 1
ATOM 1549 N N . GLN A 1 201 ? 4.086 -0.047 -6.762 1.00 95.69 201 GLN A N 1
ATOM 1550 C CA . GLN A 1 201 ? 2.688 -0.064 -6.335 1.00 95.69 201 GLN A CA 1
ATOM 1551 C C . GLN A 1 201 ? 2.302 -1.422 -5.744 1.00 95.69 201 GLN A C 1
ATOM 1553 O O . GLN A 1 201 ? 1.768 -1.469 -4.639 1.00 95.69 201 GLN A O 1
ATOM 1558 N N . ALA A 1 202 ? 2.579 -2.528 -6.440 1.00 92.25 202 ALA A N 1
ATOM 1559 C CA . ALA A 1 202 ? 2.237 -3.865 -5.961 1.00 92.25 202 ALA A CA 1
ATOM 1560 C C . ALA A 1 202 ? 2.878 -4.183 -4.598 1.00 92.25 202 ALA A C 1
ATOM 1562 O O . ALA A 1 202 ? 2.223 -4.785 -3.745 1.00 92.25 202 ALA A O 1
ATOM 1563 N N . ASN A 1 203 ? 4.121 -3.748 -4.375 1.00 92.75 203 ASN A N 1
ATOM 1564 C CA . ASN A 1 203 ? 4.833 -3.919 -3.109 1.00 92.75 203 ASN A CA 1
AT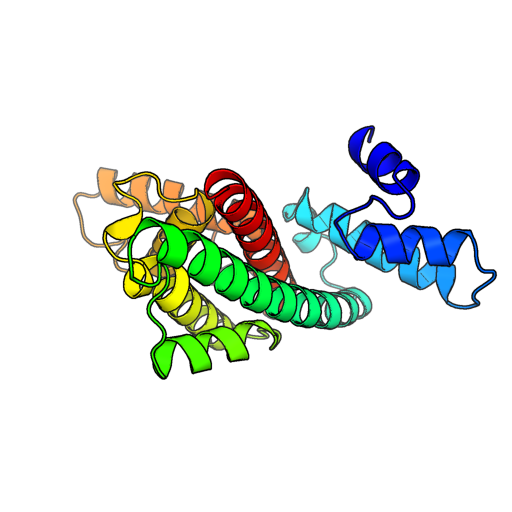OM 1565 C C . ASN A 1 203 ? 4.206 -3.082 -1.982 1.00 92.75 203 ASN A C 1
ATOM 1567 O O . ASN A 1 203 ? 3.954 -3.613 -0.902 1.00 92.75 203 ASN A O 1
ATOM 1571 N N . ILE A 1 204 ? 3.878 -1.811 -2.242 1.00 97.12 204 ILE A N 1
ATOM 1572 C CA . ILE A 1 204 ? 3.198 -0.943 -1.266 1.00 97.12 204 ILE A CA 1
ATOM 1573 C C . ILE A 1 204 ? 1.828 -1.523 -0.890 1.00 97.12 204 ILE A C 1
ATOM 1575 O O . ILE A 1 204 ? 1.513 -1.651 0.293 1.00 97.12 204 ILE A O 1
ATOM 1579 N N . LEU A 1 205 ? 1.021 -1.921 -1.882 1.00 96.88 205 LEU A N 1
ATOM 1580 C CA . LEU A 1 205 ? -0.300 -2.508 -1.641 1.00 96.88 205 LEU A CA 1
ATOM 1581 C C . LEU A 1 205 ? -0.204 -3.823 -0.854 1.00 96.88 205 LEU A C 1
ATOM 1583 O O . LEU A 1 205 ? -1.043 -4.075 0.005 1.00 96.88 205 LEU A O 1
ATOM 1587 N N . ALA A 1 206 ? 0.821 -4.644 -1.096 1.00 93.62 206 ALA A N 1
ATOM 1588 C CA . ALA A 1 206 ? 1.039 -5.869 -0.330 1.00 93.62 206 ALA A CA 1
ATOM 1589 C C . ALA A 1 206 ? 1.337 -5.590 1.154 1.00 93.62 206 ALA A C 1
ATOM 1591 O O . ALA A 1 206 ? 0.773 -6.254 2.026 1.00 93.62 206 ALA A O 1
ATOM 1592 N N . SER A 1 207 ? 2.178 -4.597 1.457 1.00 96.12 207 SER A N 1
ATOM 1593 C CA . SER A 1 207 ? 2.461 -4.197 2.842 1.00 96.12 207 SER A CA 1
ATOM 1594 C C . SER A 1 207 ? 1.239 -3.577 3.529 1.00 96.12 207 SER A C 1
ATOM 1596 O O . SER A 1 207 ? 0.948 -3.921 4.673 1.00 96.12 207 SER A O 1
ATOM 1598 N N . LEU A 1 208 ? 0.458 -2.756 2.816 1.00 97.94 208 LEU A N 1
ATOM 1599 C CA . LEU A 1 208 ? -0.802 -2.205 3.328 1.00 97.94 208 LEU A CA 1
ATOM 1600 C C . LEU A 1 208 ? -1.828 -3.294 3.637 1.00 97.94 208 LEU A C 1
ATOM 1602 O O . LEU A 1 208 ? -2.475 -3.248 4.679 1.00 97.94 208 LEU A O 1
ATOM 1606 N N . GLU A 1 209 ? -1.974 -4.283 2.756 1.00 96.88 209 GLU A N 1
ATOM 1607 C CA . GLU A 1 209 ? -2.856 -5.425 2.991 1.00 96.88 209 GLU A CA 1
ATOM 1608 C C . GLU A 1 209 ? -2.447 -6.189 4.259 1.00 96.88 209 GLU A C 1
ATOM 1610 O O . GLU A 1 209 ? -3.305 -6.524 5.075 1.00 96.88 209 GLU A O 1
ATOM 1615 N N . SER A 1 210 ? -1.147 -6.434 4.453 1.00 95.00 210 SER A N 1
ATOM 1616 C CA . SER A 1 210 ? -0.629 -7.094 5.658 1.00 95.00 210 SER A CA 1
ATOM 1617 C C . SER A 1 210 ? -0.983 -6.318 6.929 1.00 95.00 210 SER A C 1
ATOM 1619 O O . SER A 1 210 ? -1.517 -6.895 7.879 1.00 95.00 210 SER A O 1
ATOM 1621 N N . ASP A 1 211 ? -0.743 -5.007 6.934 1.00 97.62 211 ASP A N 1
ATOM 1622 C CA . ASP A 1 211 ? -1.060 -4.137 8.069 1.00 97.62 211 ASP A CA 1
ATOM 1623 C C . ASP A 1 211 ? -2.568 -4.069 8.344 1.00 97.62 211 ASP A C 1
ATOM 1625 O O . ASP A 1 211 ? -2.992 -4.114 9.499 1.00 97.62 211 ASP A O 1
ATOM 1629 N N . LEU A 1 212 ? -3.398 -4.033 7.297 1.00 97.38 212 LEU A N 1
ATOM 1630 C CA . LEU A 1 212 ? -4.854 -4.075 7.428 1.00 97.38 212 LEU A CA 1
ATOM 1631 C C . LEU A 1 212 ? -5.343 -5.410 7.991 1.00 97.38 212 LEU A C 1
ATOM 1633 O O . LEU A 1 212 ? -6.236 -5.422 8.832 1.00 97.38 212 LEU A O 1
ATOM 1637 N N . ARG A 1 213 ? -4.761 -6.543 7.585 1.00 96.69 213 ARG A N 1
ATOM 1638 C CA . ARG A 1 213 ? -5.104 -7.852 8.164 1.00 96.69 213 ARG A CA 1
ATOM 1639 C C . ARG A 1 213 ? -4.764 -7.910 9.652 1.00 96.69 213 ARG A C 1
ATOM 1641 O O . ARG A 1 213 ? -5.587 -8.384 10.434 1.00 96.69 213 ARG A O 1
ATOM 1648 N N . ALA A 1 214 ? -3.593 -7.406 10.041 1.00 95.31 214 ALA A N 1
ATOM 1649 C CA . ALA A 1 214 ? -3.190 -7.327 11.443 1.00 95.31 214 ALA A CA 1
ATOM 1650 C C . ALA A 1 214 ? -4.140 -6.427 12.251 1.00 95.31 214 ALA A C 1
ATOM 1652 O O . ALA A 1 214 ? -4.617 -6.829 13.312 1.00 95.31 214 ALA A O 1
ATOM 1653 N N . LEU A 1 215 ? -4.490 -5.258 11.708 1.00 95.12 215 LEU A N 1
ATOM 1654 C CA . LEU A 1 215 ? -5.433 -4.326 12.325 1.00 95.12 215 LEU A CA 1
ATOM 1655 C C . LEU A 1 215 ? -6.847 -4.913 12.437 1.00 95.12 215 LEU A C 1
ATOM 1657 O O . LEU A 1 215 ? -7.502 -4.779 13.465 1.00 95.12 215 LEU A O 1
ATOM 1661 N N . ALA A 1 216 ? -7.329 -5.608 11.407 1.00 94.00 216 ALA A N 1
ATOM 1662 C CA . ALA A 1 216 ? -8.617 -6.290 11.457 1.00 94.00 216 ALA A CA 1
ATOM 1663 C C . ALA A 1 216 ? -8.639 -7.354 12.564 1.00 94.00 216 ALA A C 1
ATOM 1665 O O . ALA A 1 216 ? -9.646 -7.491 13.262 1.00 94.00 216 ALA A O 1
ATOM 1666 N N . ALA A 1 217 ? -7.543 -8.101 12.733 1.00 93.12 217 ALA A N 1
ATOM 1667 C CA . ALA A 1 217 ? -7.414 -9.124 13.764 1.00 93.12 217 ALA A CA 1
ATOM 1668 C C . ALA A 1 217 ? -7.382 -8.536 15.184 1.00 93.12 217 ALA A C 1
ATOM 1670 O O . ALA A 1 217 ? -7.971 -9.129 16.082 1.00 93.12 217 ALA A O 1
ATOM 1671 N N . SER A 1 218 ? -6.774 -7.363 15.390 1.00 91.50 218 SER A N 1
ATOM 1672 C CA . SER A 1 218 ? -6.737 -6.703 16.705 1.00 91.50 218 SER A CA 1
ATOM 1673 C C . SER A 1 218 ? -8.066 -6.065 17.128 1.00 91.50 218 SER A C 1
ATOM 1675 O O . SER A 1 218 ? -8.192 -5.611 18.261 1.00 91.50 218 SER A O 1
ATOM 1677 N N . LEU A 1 219 ? -9.037 -5.968 16.215 1.00 87.38 219 LEU A N 1
ATOM 1678 C CA . LEU A 1 219 ? -10.352 -5.374 16.475 1.00 87.38 219 LEU A CA 1
ATOM 1679 C C . LEU A 1 219 ? -11.432 -6.398 16.841 1.00 87.38 219 LEU A C 1
ATOM 1681 O O . LEU A 1 219 ? -12.549 -5.984 17.154 1.00 87.38 219 LEU A O 1
ATOM 1685 N N . VAL A 1 220 ? -11.115 -7.695 16.839 1.00 76.62 220 VAL A N 1
ATOM 1686 C CA . VAL A 1 220 ? -11.965 -8.755 17.415 1.00 76.62 220 VAL A CA 1
ATOM 1687 C C . VAL A 1 220 ? -11.880 -8.683 18.933 1.00 76.62 220 VAL A C 1
ATOM 1689 O O . VAL A 1 220 ? -12.952 -8.549 19.561 1.00 76.62 220 VAL A O 1
#

Solvent-accessible surface area (backbone atoms only — not comparable to full-atom values): 11892 Å² total; per-residue (Å²): 113,69,67,64,54,49,42,53,69,42,50,91,71,37,88,49,67,63,40,45,52,42,48,49,36,70,76,36,99,48,94,59,23,68,59,52,41,51,49,47,51,50,51,54,46,37,63,76,40,21,51,58,50,76,78,50,80,83,51,75,74,54,56,62,59,36,43,60,50,25,31,51,46,25,49,51,44,53,54,46,51,52,54,34,22,56,44,37,22,76,78,68,79,44,58,49,56,50,90,42,75,68,42,54,53,34,54,62,50,49,34,57,71,33,63,37,71,68,48,42,52,52,48,37,55,32,47,29,43,48,60,43,61,32,34,61,70,78,55,76,84,69,67,50,69,55,47,53,47,36,49,43,56,41,42,64,75,64,64,66,52,70,74,59,63,68,70,62,24,50,53,49,46,52,54,44,21,51,58,43,23,72,38,50,42,36,63,43,81,90,72,53,61,47,83,48,39,34,52,29,50,41,36,52,50,51,48,44,42,53,48,46,52,53,52,44,62,76,52,112